Protein 3IQ2 (pdb70)

Solvent-accessible surface area: 15471 Å² total; per-residue (Å²): 178,86,4,97,38,160,68,56,20,57,8,70,2,47,71,56,76,73,89,109,50,144,163,80,40,32,23,8,3,52,0,24,0,78,9,30,182,32,99,2,15,24,1,106,42,34,0,29,15,57,15,94,49,0,58,109,0,45,25,74,0,65,134,53,43,110,134,64,168,5,18,80,16,114,102,202,153,181,128,96,89,74,58,118,95,52,22,71,82,33,50,125,46,0,53,115,1,0,51,100,0,12,116,52,101,69,1,8,110,22,106,34,0,62,74,6,0,26,33,154,61,141,213,247,126,119,120,84,158,120,59,47,57,10,70,2,47,57,48,21,35,10,58,2,9,3,36,32,12,24,0,3,52,0,25,8,77,31,37,181,45,155,162,113,59,52,110,81,34,0,4,1,31,17,93,11,0,50,74,0,44,26,76,0,63,133,55,42,109,136,64,170,5,18,83,13,113,103,209,152,192,124,88,104,74,57,118,96,60,22,73,80,42,48,124,45,1,53,114,2,0,54,100,0,12,116,53,102,67,2,21,122,23,103,34,2,129,50,0,8,41,25,75,57,99,214

InterPro domains:
  IPR001683 Phox homology [PF00787] (63-146)
  IPR001683 Phox homology [PS50195] (30-151)
  IPR001683 Phox homology [SM00312] (27-147)
  IPR027267 AH/BAR domain superfamily [G3DSA:1.20.1270.60] (179-376)
  IPR036871 PX domain superfamily [G3DSA:3.30.1520.10] (24-159)
  IPR036871 PX domain superfamily [SSF64268] (31-148)
  IPR042130 SNX7, PX domain [cd07284] (32-147)
  IPR042131 SNX7, BAR domain [cd07666] (131-373)

GO terms:
  GO:0005515 protein binding (F, IPI)
  GO:0005769 early endosome (C, IDA)
  GO:0031901 early endosome membrane (C, EXP)
  GO:0015031 protein transport (P, IMP)
  GO:2000786 positive regulation of autophagosome assembly (P, IMP)

Foldseek 3Di:
DDDDAPLDKDKAWDDWDWDDDPVDIAIKIWIWIWRDPDDDDIDIFIDIDGPVLVVVLQVLLCVVPVVDDQQDDDDDDPPLRPDPCSVVVNSVSVSVNLVVQSPDPPSVPDPSNVCSRHPPTDD/DDDDAPLAKDKAWDDWDWDDDPVDIAIKIWIWIWRDPDDDDIDIFIDIDGPVLVVVLQVQLCVVPVVDDQDDDDDDDPPLRVDPVSVVVNSVSVNVNLVVQSPDVPSVPDPSNVCSRHPPTDD

Organism: Homo sapiens (NCBI:txid9606)

Structure (mmCIF, N/CA/C/O backbone):
data_3IQ2
#
_entry.id   3IQ2
#
_cell.length_a   57.300
_cell.length_b   57.300
_cell.length_c   97.100
_cell.angle_alpha   90.00
_cell.angle_beta   90.00
_cell.angle_gamma   120.00
#
_symmetry.space_group_name_H-M   'P 32'
#
loop_
_entity.id
_entity.type
_entity.pdbx_description
1 polymer 'Sorting nexin-7'
2 non-polymer GLYCEROL
3 non-polymer 'SULFATE ION'
4 water water
#
loop_
_atom_site.group_PDB
_atom_site.id
_atom_site.type_symbol
_atom_site.label_atom_id
_atom_site.label_alt_id
_atom_site.label_comp_id
_atom_site.label_asym_id
_atom_site.label_entity_id
_atom_site.label_seq_id
_atom_site.pdbx_PDB_ins_code
_atom_site.Cartn_x
_atom_site.Cartn_y
_atom_site.Cartn_z
_atom_site.occupancy
_atom_site.B_iso_or_equiv
_atom_site.auth_seq_id
_atom_site.auth_comp_id
_atom_site.auth_asym_id
_atom_site.auth_atom_id
_atom_site.pdbx_PDB_model_num
ATOM 1 N N . MET A 1 1 ? 32.507 58.699 32.905 1.00 15.15 24 MET A N 1
ATOM 2 C CA . MET A 1 1 ? 31.670 58.563 34.114 1.00 16.81 24 MET A CA 1
ATOM 3 C C . MET A 1 1 ? 30.794 57.333 33.966 1.00 15.60 24 MET A C 1
ATOM 4 O O . MET A 1 1 ? 30.540 56.864 32.879 1.00 14.01 24 MET A O 1
ATOM 9 N N . ASP A 1 2 ? 30.353 56.824 35.090 1.00 15.00 25 ASP A N 1
ATOM 10 C CA . ASP A 1 2 ? 29.659 55.555 35.143 1.00 14.96 25 ASP A CA 1
ATOM 11 C C . ASP A 1 2 ? 28.136 55.689 34.907 1.00 14.22 25 ASP A C 1
ATOM 12 O O . ASP A 1 2 ? 27.530 56.630 35.381 1.00 14.91 25 ASP A O 1
ATOM 17 N N . GLU A 1 3 ? 27.537 54.750 34.166 1.00 12.88 26 GLU A N 1
ATOM 18 C CA . GLU A 1 3 ? 26.089 54.635 34.082 1.00 13.26 26 GLU A CA 1
ATOM 19 C C . GLU A 1 3 ? 25.684 53.570 35.099 1.00 15.05 26 GLU A C 1
ATOM 20 O O . GLU A 1 3 ? 25.958 52.425 34.899 1.00 16.50 26 GLU A O 1
ATOM 26 N N . PRO A 1 4 ? 24.980 53.937 36.134 1.00 19.02 27 PRO A N 1
ATOM 27 C CA . PRO A 1 4 ? 24.729 52.888 37.161 1.00 21.50 27 PRO A CA 1
ATOM 28 C C . PRO A 1 4 ? 23.837 51.719 36.658 1.00 22.17 27 PRO A C 1
ATOM 29 O O . PRO A 1 4 ? 22.869 51.969 35.941 1.00 23.20 27 PRO A O 1
ATOM 33 N N . ASP A 1 5 ? 24.251 50.470 36.940 1.00 23.09 28 ASP A N 1
ATOM 34 C CA . ASP A 1 5 ? 23.532 49.237 36.566 1.00 23.42 28 ASP A CA 1
ATOM 35 C C . ASP A 1 5 ? 23.033 48.514 37.835 1.00 24.51 28 ASP A C 1
ATOM 36 O O . ASP A 1 5 ? 23.721 48.511 38.859 1.00 24.96 28 ASP A O 1
ATOM 41 N N . LEU A 1 6 ? 21.866 47.869 37.751 1.00 25.29 29 LEU A N 1
ATOM 42 C CA . LEU A 1 6 ? 21.296 47.144 38.893 1.00 25.90 29 LEU A CA 1
ATOM 43 C C . LEU A 1 6 ? 21.934 45.761 39.080 1.00 25.16 29 LEU A C 1
ATOM 44 O O . LEU A 1 6 ? 21.615 45.055 40.032 1.00 25.78 29 LEU A O 1
ATOM 49 N N . LYS A 1 7 ? 22.825 45.371 38.174 1.00 23.77 30 LYS A N 1
ATOM 50 C CA A LYS A 1 7 ? 23.510 44.078 38.234 0.50 23.95 30 LYS A CA 1
ATOM 51 C CA B LYS A 1 7 ? 23.506 44.076 38.257 0.50 23.66 30 LYS A CA 1
ATOM 52 C C . LYS A 1 7 ? 22.520 42.897 38.219 1.00 23.61 30 LYS A C 1
ATOM 53 O O . LYS A 1 7 ? 22.756 41.833 38.848 1.00 24.52 30 LYS A O 1
ATOM 64 N N . ASP A 1 8 ? 21.431 43.085 37.470 1.00 23.20 31 ASP A N 1
ATOM 65 C CA . ASP A 1 8 ? 20.469 42.015 37.215 1.00 22.34 31 ASP A CA 1
ATOM 66 C C . ASP A 1 8 ? 21.049 41.090 36.152 1.00 20.53 31 ASP A C 1
ATOM 67 O O . ASP A 1 8 ? 21.780 41.531 35.258 1.00 18.92 31 ASP A O 1
ATOM 72 N N . LEU A 1 9 ? 20.763 39.797 36.295 1.00 19.95 32 LEU A N 1
ATOM 73 C CA . LEU A 1 9 ? 20.996 38.824 35.238 1.00 18.32 32 LEU A CA 1
ATOM 74 C C . LEU A 1 9 ? 19.753 37.980 35.108 1.00 17.75 32 LEU A C 1
ATOM 75 O O . LEU A 1 9 ? 19.159 37.578 36.116 1.00 18.94 32 LEU A O 1
ATOM 80 N N . PHE A 1 10 ? 19.369 37.726 33.877 1.00 14.16 33 PHE A N 1
ATOM 81 C CA . PHE A 1 10 ? 18.309 36.832 33.539 1.00 14.15 33 PHE A CA 1
ATOM 82 C C . PHE A 1 10 ? 18.889 35.755 32.628 1.00 12.97 33 PHE A C 1
ATOM 83 O O . PHE A 1 10 ? 19.372 36.050 31.546 1.00 13.26 33 PHE A O 1
ATOM 91 N N . ILE A 1 11 ? 18.840 34.512 33.096 1.00 12.13 34 ILE A N 1
ATOM 92 C CA . ILE A 1 11 ? 19.503 33.404 32.417 1.00 11.57 34 ILE A CA 1
ATOM 93 C C . ILE A 1 11 ? 18.489 32.344 32.032 1.00 11.96 34 ILE A C 1
ATOM 94 O O . ILE A 1 11 ? 17.617 31.970 32.842 1.00 14.50 34 ILE A O 1
ATOM 99 N N . THR A 1 12 ? 18.566 31.881 30.786 1.00 10.61 35 THR A N 1
ATOM 100 C CA . THR A 1 12 ? 17.803 30.714 30.354 1.00 10.48 35 THR A CA 1
ATOM 101 C C . THR A 1 12 ? 18.777 29.609 29.925 1.00 9.69 35 THR A C 1
ATOM 102 O O . THR A 1 12 ? 19.878 29.902 29.488 1.00 10.03 35 THR A O 1
ATOM 106 N N . VAL A 1 13 ? 18.348 28.366 30.090 1.00 8.81 36 VAL A N 1
ATOM 107 C CA . VAL A 1 13 ? 19.092 27.188 29.696 1.00 8.97 36 VAL A CA 1
ATOM 108 C C . VAL A 1 13 ? 18.138 26.327 28.883 1.00 8.88 36 VAL A C 1
ATOM 109 O O . VAL A 1 13 ? 17.108 25.887 29.406 1.00 10.30 36 VAL A O 1
ATOM 113 N N . ASP A 1 14 ? 18.465 26.125 27.602 1.00 9.46 37 ASP A N 1
ATOM 114 C CA . ASP A 1 14 ? 17.582 25.432 26.687 1.00 10.32 37 ASP A CA 1
ATOM 115 C C . ASP A 1 14 ? 18.332 24.823 25.495 1.00 10.65 37 ASP A C 1
ATOM 116 O O . ASP A 1 14 ? 19.581 24.760 25.475 1.00 9.24 37 ASP A O 1
ATOM 121 N N . GLU A 1 15 ? 17.547 24.366 24.526 1.00 10.76 38 GLU A N 1
ATOM 122 C CA . GLU A 1 15 ? 18.038 23.859 23.281 1.00 10.88 38 GLU A CA 1
ATOM 123 C C . GLU A 1 15 ? 19.223 22.904 23.482 1.00 9.04 38 GLU A C 1
ATOM 124 O O . GLU A 1 15 ? 20.291 23.125 22.921 1.00 7.32 38 GLU A O 1
ATOM 130 N N . PRO A 1 16 ? 19.014 21.831 24.241 1.00 8.54 39 PRO A N 1
ATOM 131 C CA . PRO A 1 16 ? 20.090 20.833 24.304 1.00 8.36 39 PRO A CA 1
ATOM 132 C C . PRO A 1 16 ? 20.361 20.246 22.927 1.00 7.77 39 PRO A C 1
ATOM 133 O O . PRO A 1 16 ? 19.423 19.998 22.144 1.00 9.03 39 PRO A O 1
ATOM 137 N N . GLU A 1 17 ? 21.630 20.081 22.601 1.00 7.50 40 GLU A N 1
ATOM 138 C CA . GLU A 1 17 ? 22.067 19.562 21.312 1.00 9.01 40 GLU A CA 1
ATOM 139 C C . GLU A 1 17 ? 23.175 18.536 21.496 1.00 8.21 40 GLU A C 1
ATOM 140 O O . GLU A 1 17 ? 23.847 18.536 22.509 1.00 8.04 40 GLU A O 1
ATOM 146 N N . SER A 1 18 ? 23.263 17.598 20.563 1.00 7.84 41 SER A N 1
ATOM 147 C CA . SER A 1 18 ? 24.378 16.676 20.501 1.00 8.66 41 SER A CA 1
ATOM 148 C C . SER A 1 18 ? 25.515 17.287 19.717 1.00 8.71 41 SER A C 1
ATOM 149 O O . SER A 1 18 ? 25.366 17.653 18.549 1.00 9.55 41 SER A O 1
ATOM 152 N N . HIS A 1 19 ? 26.688 17.369 20.362 1.00 8.38 42 HIS A N 1
ATOM 153 C CA . HIS A 1 19 ? 27.912 17.863 19.763 1.00 7.98 42 HIS A CA 1
ATOM 154 C C . HIS A 1 19 ? 28.750 16.649 19.452 1.00 8.05 42 HIS A C 1
ATOM 155 O O . HIS A 1 19 ? 29.275 16.002 20.363 1.00 8.33 42 HIS A O 1
ATOM 162 N N . VAL A 1 20 ? 28.854 16.333 18.164 1.00 8.52 43 VAL A N 1
ATOM 163 C CA . VAL A 1 20 ? 29.632 15.181 17.697 1.00 9.86 43 VAL A CA 1
ATOM 164 C C . VAL A 1 20 ? 30.995 15.670 17.242 1.00 11.21 43 VAL A C 1
ATOM 165 O O . VAL A 1 20 ? 31.114 16.249 16.165 1.00 12.46 43 VAL A O 1
ATOM 169 N N . THR A 1 21 ? 32.034 15.448 18.039 1.00 11.48 44 THR A N 1
ATOM 170 C CA . THR A 1 21 ? 33.371 15.747 17.609 1.00 12.77 44 THR A CA 1
ATOM 171 C C . THR A 1 21 ? 33.927 14.459 17.037 1.00 15.12 44 THR A C 1
ATOM 172 O O . THR A 1 21 ? 33.261 13.398 17.055 1.00 16.96 44 THR A O 1
ATOM 176 N N . THR A 1 22 ? 35.161 14.526 16.571 1.00 15.92 45 THR A N 1
ATOM 177 C CA . THR A 1 22 ? 35.790 13.342 16.019 1.00 17.02 45 THR A CA 1
ATOM 178 C C . THR A 1 22 ? 36.016 12.268 17.049 1.00 16.60 45 THR A C 1
ATOM 179 O O . THR A 1 22 ? 35.996 11.064 16.720 1.00 19.14 45 THR A O 1
ATOM 183 N N . ILE A 1 23 ? 36.155 12.637 18.322 1.00 14.80 46 ILE A N 1
ATOM 184 C CA . ILE A 1 23 ? 36.528 11.663 19.338 1.00 14.73 46 ILE A CA 1
ATOM 185 C C . ILE A 1 23 ? 35.501 11.466 20.449 1.00 13.19 46 ILE A C 1
ATOM 186 O O . ILE A 1 23 ? 35.759 10.727 21.382 1.00 14.66 46 ILE A O 1
ATOM 191 N N . GLU A 1 24 ? 34.348 12.133 20.354 1.00 12.00 47 GLU A N 1
ATOM 192 C CA . GLU A 1 24 ? 33.389 12.096 21.465 1.00 11.73 47 GLU A CA 1
ATOM 193 C C . GLU A 1 24 ? 32.097 12.779 21.066 1.00 10.69 47 GLU A C 1
ATOM 194 O O . GLU A 1 24 ? 32.106 13.767 20.345 1.00 13.03 47 GLU A O 1
ATOM 200 N N . THR A 1 25 ? 30.995 12.263 21.551 1.00 8.90 48 THR A N 1
ATOM 201 C CA . THR A 1 25 ? 29.698 12.909 21.389 1.00 8.21 48 THR A CA 1
ATOM 202 C C . THR A 1 25 ? 29.191 13.259 22.770 1.00 8.45 48 THR A C 1
ATOM 203 O O . THR A 1 25 ? 29.203 12.429 23.671 1.00 10.00 48 THR A O 1
ATOM 207 N N . PHE A 1 26 ? 28.749 14.504 22.938 1.00 7.44 49 PHE A N 1
ATOM 208 C CA . PHE A 1 26 ? 28.269 14.952 24.249 1.00 8.19 49 PHE A CA 1
ATOM 209 C C . PHE A 1 26 ? 27.188 15.981 24.057 1.00 8.20 49 PHE A C 1
ATOM 210 O O . PHE A 1 26 ? 27.067 16.580 22.998 1.00 8.04 49 PHE A O 1
ATOM 218 N N . ILE A 1 27 ? 26.416 16.179 25.108 1.00 7.28 50 ILE A N 1
ATOM 219 C CA . ILE A 1 27 ? 25.280 17.076 25.059 1.00 7.29 50 ILE A CA 1
ATOM 220 C C . ILE A 1 27 ? 25.752 18.442 25.501 1.00 7.78 50 ILE A C 1
ATOM 221 O O . ILE A 1 27 ? 26.539 18.577 26.441 1.00 7.08 50 ILE A O 1
ATOM 226 N N . THR A 1 28 ? 25.271 19.465 24.800 1.00 7.35 51 THR A N 1
ATOM 227 C CA . THR A 1 28 ? 25.514 20.862 25.203 1.00 6.36 51 THR A CA 1
ATOM 228 C C . THR A 1 28 ? 24.173 21.564 25.364 1.00 6.05 51 THR A C 1
ATOM 229 O O . THR A 1 28 ? 23.148 21.137 24.797 1.00 6.31 51 THR A O 1
ATOM 233 N N . TYR A 1 29 ? 24.209 22.643 26.142 1.00 6.01 52 TYR A N 1
ATOM 234 C CA . TYR A 1 29 ? 23.051 23.439 26.545 1.00 7.00 52 TYR A CA 1
ATOM 235 C C . TYR A 1 29 ? 23.280 24.853 26.117 1.00 7.95 52 TYR A C 1
ATOM 236 O O . TYR A 1 29 ? 24.381 25.397 26.339 1.00 7.60 52 TYR A O 1
ATOM 245 N N . ARG A 1 30 ? 22.247 25.472 25.535 1.00 6.91 53 ARG A N 1
ATOM 246 C CA . ARG A 1 30 ? 22.298 26.900 25.176 1.00 7.37 53 ARG A CA 1
ATOM 247 C C . ARG A 1 30 ? 22.029 27.758 26.427 1.00 6.68 53 ARG A C 1
ATOM 248 O O . ARG A 1 30 ? 20.981 27.645 27.057 1.00 7.50 53 ARG A O 1
ATOM 256 N N . ILE A 1 31 ? 22.986 28.621 26.777 1.00 6.65 54 ILE A N 1
ATOM 257 C CA A ILE A 1 31 ? 22.818 29.542 27.894 0.50 7.26 54 ILE A CA 1
ATOM 258 C CA B ILE A 1 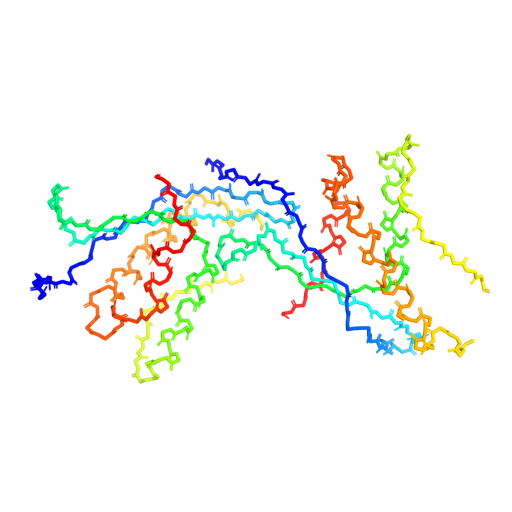31 ? 22.860 29.530 27.902 0.50 7.10 54 ILE A CA 1
ATOM 259 C C . ILE A 1 31 ? 22.730 30.931 27.301 1.00 7.32 54 ILE A C 1
ATOM 260 O O . ILE A 1 31 ? 23.638 31.365 26.581 1.00 8.32 54 ILE A O 1
ATOM 269 N N . ILE A 1 32 ? 21.607 31.585 27.544 1.00 6.45 55 ILE A N 1
ATOM 270 C CA . ILE A 1 32 ? 21.371 32.982 27.132 1.00 7.84 55 ILE A CA 1
ATOM 271 C C . ILE A 1 32 ? 21.268 33.831 28.370 1.00 8.55 55 ILE A C 1
ATOM 272 O O . ILE A 1 32 ? 20.461 33.541 29.246 1.00 9.75 55 ILE A O 1
ATOM 277 N N . THR A 1 33 ? 22.088 34.876 28.457 1.00 8.57 56 THR A N 1
ATOM 278 C CA . THR A 1 33 ? 22.141 35.735 29.642 1.00 8.23 56 THR A CA 1
ATOM 279 C C . THR A 1 33 ? 21.843 37.150 29.177 1.00 9.28 56 THR A C 1
ATOM 280 O O . THR A 1 33 ? 22.441 37.602 28.204 1.00 10.82 56 THR A O 1
ATOM 284 N N . LYS A 1 34 ? 20.875 37.787 29.831 1.00 8.89 57 LYS A N 1
ATOM 285 C CA . LYS A 1 34 ? 20.497 39.179 29.557 1.00 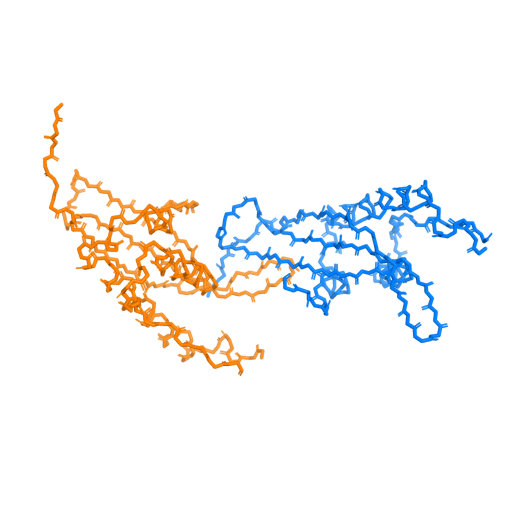10.02 57 LYS A CA 1
ATOM 286 C C . LYS A 1 34 ? 20.621 39.984 30.844 1.00 10.40 57 LYS A C 1
ATOM 287 O O . LYS A 1 34 ? 20.491 39.460 31.935 1.00 10.43 57 LYS A O 1
ATOM 293 N N . THR A 1 35 ? 20.957 41.262 30.720 1.00 11.84 58 THR A N 1
ATOM 294 C CA . THR A 1 35 ? 21.147 42.099 31.892 1.00 13.29 58 THR A CA 1
ATOM 295 C C . THR A 1 35 ? 19.949 43.034 32.121 1.00 14.55 58 THR A C 1
ATOM 296 O O . THR A 1 35 ? 19.910 43.767 33.106 1.00 16.17 58 THR A O 1
ATOM 300 N N . SER A 1 36 ? 18.986 42.976 31.226 1.00 15.66 59 SER A N 1
ATOM 301 C CA . SER A 1 36 ? 17.798 43.827 31.260 1.00 17.68 59 SER A CA 1
ATOM 302 C C . SER A 1 36 ? 16.614 43.137 30.614 1.00 18.21 59 SER A C 1
ATOM 303 O O . SER A 1 36 ? 16.794 42.327 29.718 1.00 18.14 59 SER A O 1
ATOM 306 N N . ARG A 1 37 ? 15.393 43.488 31.019 1.00 20.10 60 ARG A N 1
ATOM 307 C CA . ARG A 1 37 ? 14.200 43.101 30.259 1.00 21.68 60 ARG A CA 1
ATOM 308 C C . ARG A 1 37 ? 13.911 44.085 29.129 1.00 22.21 60 ARG A C 1
ATOM 309 O O . ARG A 1 37 ? 13.021 43.838 28.322 1.00 23.12 60 ARG A O 1
ATOM 317 N N . GLY A 1 38 ? 14.640 45.199 29.077 1.00 21.85 61 GLY A N 1
ATOM 318 C CA . GLY A 1 38 ? 14.454 46.192 28.017 1.00 22.18 61 GLY A CA 1
ATOM 319 C C . GLY A 1 38 ? 15.110 45.859 26.684 1.00 21.83 61 GLY A C 1
ATOM 320 O O . GLY A 1 38 ? 15.941 44.966 26.565 1.00 22.85 61 GLY A O 1
ATOM 321 N N . GLU A 1 39 ? 14.740 46.630 25.677 1.00 21.08 62 GLU A N 1
ATOM 322 C CA . GLU A 1 39 ? 15.174 46.446 24.300 1.00 20.45 62 GLU A CA 1
ATOM 323 C C . GLU A 1 39 ? 16.618 46.991 24.097 1.00 17.83 62 GLU A C 1
ATOM 324 O O . GLU A 1 39 ? 17.417 46.440 23.326 1.00 19.12 62 GLU A O 1
ATOM 330 N N . PHE A 1 40 ? 16.926 48.081 24.787 1.00 13.88 63 PHE A N 1
ATOM 331 C CA . PHE A 1 40 ? 18.135 48.842 24.529 1.00 10.55 63 PHE A CA 1
ATOM 332 C C . PHE A 1 40 ? 19.041 48.935 25.759 1.00 9.54 63 PHE A C 1
ATOM 333 O O . PHE A 1 40 ? 18.665 48.528 26.885 1.00 10.50 63 PHE A O 1
ATOM 341 N N . ASP A 1 41 ? 20.266 49.409 25.531 1.00 7.79 64 ASP A N 1
ATOM 342 C CA . ASP A 1 41 ? 21.185 49.699 26.642 1.00 7.96 64 ASP A CA 1
ATOM 343 C C . ASP A 1 41 ? 21.352 48.495 27.568 1.00 9.00 64 ASP A C 1
ATOM 344 O O . ASP A 1 41 ? 21.198 48.567 28.816 1.00 7.29 64 ASP A O 1
ATOM 349 N N . SER A 1 42 ? 21.685 47.383 26.950 1.00 10.19 65 SER A N 1
ATOM 350 C CA . SER A 1 42 ? 21.829 46.177 27.748 1.00 12.10 65 SER A CA 1
ATOM 351 C C . SER A 1 42 ? 22.776 45.181 27.080 1.00 10.94 65 SER A C 1
ATOM 352 O O . SER A 1 42 ? 23.250 45.403 25.987 1.00 11.31 65 SER A O 1
ATOM 355 N N . SER A 1 43 ? 23.112 44.129 27.838 1.00 11.37 66 SER A N 1
ATOM 356 C CA A SER A 1 43 ? 24.021 43.054 27.424 0.50 11.24 66 SER A CA 1
ATOM 357 C CA B SER A 1 43 ? 23.994 43.085 27.314 0.50 11.05 66 SER A CA 1
ATOM 358 C C . SER A 1 43 ? 23.227 41.783 27.163 1.00 11.04 66 SER A C 1
ATOM 359 O O . SER A 1 43 ? 22.346 41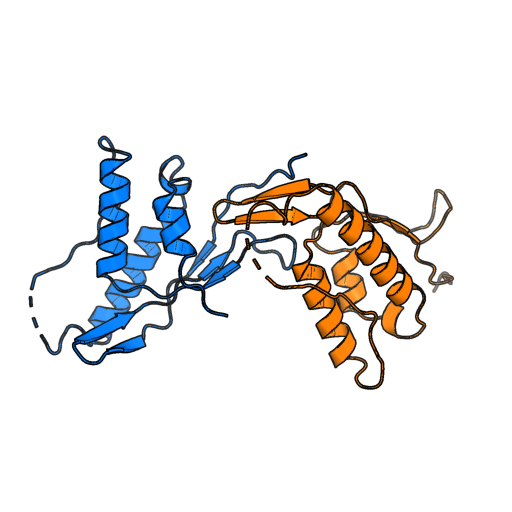.462 27.960 1.00 10.95 66 SER A O 1
ATOM 364 N N . GLU A 1 44 ? 23.569 41.060 26.114 1.00 10.40 67 GLU A N 1
ATOM 365 C CA . GLU A 1 44 ? 22.986 39.725 25.897 1.00 11.09 67 GLU A CA 1
ATOM 366 C C . GLU A 1 44 ? 24.041 38.837 25.243 1.00 11.04 67 GLU A C 1
ATOM 367 O O . GLU A 1 44 ? 24.648 39.220 24.248 1.00 11.74 67 GLU A O 1
ATOM 373 N N . PHE A 1 45 ? 24.284 37.657 25.825 1.00 9.46 68 PHE A N 1
ATOM 374 C CA . PHE A 1 45 ? 25.273 36.731 25.313 1.00 9.80 68 PHE A CA 1
ATOM 375 C C . PHE A 1 45 ? 24.630 35.355 25.251 1.00 9.10 68 PHE A C 1
ATOM 376 O O . PHE A 1 45 ? 23.855 34.962 26.146 1.00 10.03 68 PHE A O 1
ATOM 384 N N . GLU A 1 46 ? 24.951 34.647 24.171 1.00 9.13 69 GLU A N 1
ATOM 385 C CA . GLU A 1 46 ? 24.555 33.266 23.988 1.00 9.41 69 GLU A CA 1
ATOM 386 C C . GLU A 1 46 ? 25.811 32.394 23.877 1.00 7.89 69 GLU A C 1
ATOM 387 O O . GLU A 1 46 ? 26.684 32.608 23.016 1.00 8.58 69 GLU A O 1
ATOM 393 N N . VAL A 1 47 ? 25.880 31.398 24.734 1.00 8.76 70 VAL A N 1
ATOM 394 C CA . VAL A 1 47 ? 26.981 30.444 24.725 1.00 7.86 70 VAL A CA 1
ATOM 395 C C . VAL A 1 47 ? 26.415 29.020 24.800 1.00 7.40 70 VAL A C 1
ATOM 396 O O . VAL A 1 47 ? 25.244 28.816 25.054 1.00 6.81 70 VAL A O 1
ATOM 400 N N . ARG A 1 48 ? 27.282 28.043 24.531 1.00 6.92 71 ARG A N 1
ATOM 401 C CA . ARG A 1 48 ? 26.960 26.634 24.596 1.00 7.29 71 ARG A CA 1
ATOM 402 C C . ARG A 1 48 ? 27.950 25.947 25.516 1.00 7.07 71 ARG A C 1
ATOM 403 O O . ARG A 1 48 ? 29.168 26.145 25.379 1.00 7.36 71 ARG A O 1
ATOM 411 N N . ARG A 1 49 ? 27.415 25.174 26.472 1.00 6.54 72 ARG A N 1
ATOM 412 C CA . ARG A 1 49 ? 28.219 24.508 27.438 1.00 6.36 72 ARG A CA 1
ATOM 413 C C . ARG A 1 49 ? 27.805 23.080 27.687 1.00 6.56 72 ARG A C 1
ATOM 414 O O . ARG A 1 49 ? 26.617 22.739 27.704 1.00 7.58 72 ARG A O 1
ATOM 422 N N . ARG A 1 50 ? 28.801 22.241 27.879 1.00 6.62 73 ARG A N 1
ATOM 423 C CA . ARG A 1 50 ? 28.582 20.876 28.337 1.00 6.48 73 ARG A CA 1
ATOM 424 C C . ARG A 1 50 ? 28.628 20.806 29.864 1.00 6.01 73 ARG A C 1
ATOM 425 O O . ARG A 1 50 ? 29.155 21.700 30.543 1.00 5.45 73 ARG A O 1
ATOM 433 N N . TYR A 1 51 ? 28.079 19.741 30.442 1.00 6.86 74 TYR A N 1
ATOM 434 C CA . TYR A 1 51 ? 28.042 19.581 31.897 1.00 7.17 74 TYR A CA 1
ATOM 435 C C . TYR A 1 51 ? 29.436 19.707 32.545 1.00 7.55 74 TYR A C 1
ATOM 436 O O . TYR A 1 51 ? 29.575 20.349 33.570 1.00 8.01 74 TYR A O 1
ATOM 445 N N . GLN A 1 52 ? 30.485 19.165 31.913 1.00 7.55 75 GLN A N 1
ATOM 446 C CA . GLN A 1 52 ? 31.852 19.295 32.458 1.00 8.73 75 GLN A CA 1
ATOM 447 C C . GLN A 1 52 ? 32.246 20.767 32.624 1.00 7.78 75 GLN A C 1
ATOM 448 O O . GLN A 1 52 ? 32.983 21.119 33.549 1.00 7.97 75 GLN A O 1
ATOM 454 N N . ASP A 1 53 ? 31.741 21.637 31.739 1.00 7.22 76 ASP A N 1
ATOM 455 C CA . ASP A 1 53 ? 32.049 23.074 31.828 1.00 6.97 76 ASP A CA 1
ATOM 456 C C . ASP A 1 53 ? 31.438 23.673 33.103 1.00 6.97 76 ASP A C 1
ATOM 457 O O . ASP A 1 53 ? 32.049 24.550 33.719 1.00 7.73 76 ASP A O 1
ATOM 462 N N . PHE A 1 54 ? 30.246 23.206 33.478 1.00 6.68 77 PHE A N 1
ATOM 463 C CA . PHE A 1 54 ? 29.618 23.642 34.725 1.00 7.02 77 PHE A CA 1
ATOM 464 C C . PHE A 1 54 ? 30.395 23.139 35.934 1.00 6.96 77 PHE A C 1
ATOM 465 O O . PHE A 1 54 ? 30.480 23.831 36.954 1.00 8.18 77 PHE A O 1
ATOM 473 N N . LEU A 1 55 ? 30.930 21.932 35.850 1.00 7.53 78 LEU A N 1
ATOM 474 C CA . LEU A 1 55 ? 31.769 21.433 36.940 1.00 9.19 78 LEU A CA 1
ATOM 475 C C . LEU A 1 55 ? 33.031 22.256 37.100 1.00 8.65 78 LEU A C 1
ATOM 476 O O . LEU A 1 55 ? 33.479 22.486 38.224 1.00 8.99 78 LEU A O 1
ATOM 481 N N . TRP A 1 56 ? 33.640 22.671 35.999 1.00 8.73 79 TRP A N 1
ATOM 482 C CA . TRP A 1 56 ? 34.765 23.603 36.033 1.00 8.49 79 TRP A CA 1
ATOM 483 C C . TRP A 1 56 ? 34.404 24.867 36.795 1.00 8.21 79 TRP A C 1
ATOM 484 O O . TRP A 1 56 ? 35.142 25.298 37.683 1.00 8.62 79 TRP A O 1
ATOM 495 N N . LEU A 1 57 ? 33.266 25.442 36.463 1.00 8.43 80 LEU A N 1
ATOM 496 C CA . LEU A 1 57 ? 32.817 26.664 37.073 1.00 7.03 80 LEU A CA 1
ATOM 497 C C . LEU A 1 57 ? 32.610 26.441 38.576 1.00 7.67 80 LEU A C 1
ATOM 498 O O . LEU A 1 57 ? 33.016 27.273 39.390 1.00 7.86 80 LEU A O 1
ATOM 503 N N . LYS A 1 58 ? 31.946 25.344 38.946 1.00 7.98 81 LYS A N 1
ATOM 504 C CA . LYS A 1 58 ? 31.680 25.088 40.347 1.00 8.29 81 LYS A CA 1
ATOM 505 C C . LYS A 1 58 ? 32.981 25.056 41.125 1.00 8.53 81 LYS A C 1
ATOM 506 O O . LYS A 1 58 ? 33.066 25.626 42.230 1.00 8.55 81 LYS A O 1
ATOM 512 N N . GLY A 1 59 ? 33.990 24.408 40.566 1.00 9.59 82 GLY A N 1
ATOM 513 C CA . GLY A 1 59 ? 35.272 24.318 41.246 1.00 9.87 82 GLY A CA 1
ATOM 514 C C . GLY A 1 59 ? 35.940 25.675 41.428 1.00 10.23 82 GLY A C 1
ATOM 515 O O . GLY A 1 59 ? 36.519 25.950 42.477 1.00 10.49 82 GLY A O 1
ATOM 516 N N . LYS A 1 60 ? 35.878 26.511 40.401 1.00 9.85 83 LYS A N 1
ATOM 517 C CA . LYS A 1 60 ? 36.442 27.853 40.488 1.00 9.98 83 LYS A CA 1
ATOM 518 C C . LYS A 1 60 ? 35.745 28.638 41.592 1.00 9.24 83 LYS A C 1
ATOM 519 O O . LYS A 1 60 ? 36.387 29.379 42.363 1.00 9.45 83 LYS A O 1
ATOM 525 N N . LEU A 1 61 ? 34.427 28.515 41.662 1.00 8.62 84 LEU A N 1
ATOM 526 C CA . LEU A 1 61 ? 33.665 29.258 42.678 1.00 8.72 84 LEU A CA 1
ATOM 527 C C . LEU A 1 61 ? 33.989 28.755 44.081 1.00 8.66 84 LEU A C 1
ATOM 528 O O . LEU A 1 61 ? 34.097 29.554 44.981 1.00 10.10 84 LEU A O 1
ATOM 533 N N . GLU A 1 62 ? 34.163 27.448 44.234 1.00 8.70 85 GLU A N 1
ATOM 534 C CA . GLU A 1 62 ? 34.544 26.860 45.518 1.00 10.26 85 GLU A CA 1
ATOM 535 C C . GLU A 1 62 ? 35.894 27.385 45.995 1.00 10.72 85 GLU A C 1
ATOM 536 O O . GLU A 1 62 ? 36.068 27.758 47.163 1.00 11.26 85 GLU A O 1
ATOM 542 N N . GLU A 1 63 ? 36.847 27.408 45.084 1.00 11.41 86 GLU A N 1
ATOM 543 C CA . GLU A 1 63 ? 38.186 27.901 45.387 1.00 12.77 86 GLU A CA 1
ATOM 544 C C . GLU A 1 63 ? 38.195 29.375 45.802 1.00 12.56 86 GLU A C 1
ATOM 545 O O . GLU A 1 63 ? 38.929 29.764 46.729 1.00 12.57 86 GLU A O 1
ATOM 551 N N . ALA A 1 64 ? 37.364 30.174 45.148 1.00 11.40 87 ALA A N 1
ATOM 552 C CA . ALA A 1 64 ? 37.303 31.607 45.420 1.00 11.93 87 ALA A CA 1
ATOM 553 C C . ALA A 1 64 ? 36.492 31.915 46.694 1.00 12.58 87 ALA A C 1
ATOM 554 O O . ALA A 1 64 ? 36.645 32.988 47.266 1.00 12.20 87 ALA A O 1
ATOM 556 N N . HIS A 1 65 ? 35.623 30.993 47.097 1.00 12.12 88 HIS A N 1
ATOM 557 C CA . HIS A 1 65 ? 34.725 31.191 48.253 1.00 12.05 88 HIS A CA 1
ATOM 558 C C . HIS A 1 65 ? 34.700 29.947 49.114 1.00 12.65 88 HIS A C 1
ATOM 559 O O . HIS A 1 65 ? 33.693 29.230 49.174 1.00 12.19 88 HIS A O 1
ATOM 566 N N . PRO A 1 66 ? 35.824 29.692 49.797 1.00 12.90 89 PRO A N 1
ATOM 567 C CA . PRO A 1 66 ? 35.952 28.416 50.486 1.00 13.27 89 PRO A CA 1
ATOM 568 C C . PRO A 1 66 ? 35.001 28.200 51.647 1.00 12.85 89 PRO A C 1
ATOM 569 O O . PRO A 1 66 ? 34.831 27.039 52.060 1.00 13.24 89 PRO A O 1
ATOM 573 N N . THR A 1 67 ? 34.373 29.266 52.164 1.00 11.75 90 THR A N 1
ATOM 574 C CA . THR A 1 67 ? 33.468 29.107 53.306 1.00 11.27 90 THR A CA 1
ATOM 575 C C . THR A 1 67 ? 32.009 29.000 52.902 1.00 11.72 90 THR A C 1
ATOM 576 O O . THR A 1 67 ? 31.127 28.869 53.761 1.00 12.58 90 THR A O 1
ATOM 580 N N . LEU A 1 68 ? 31.747 29.053 51.601 1.00 10.40 91 LEU A N 1
ATOM 581 C CA . LEU A 1 68 ? 30.415 28.827 51.083 1.00 11.22 91 LEU A CA 1
ATOM 582 C C . LEU A 1 68 ? 30.164 27.425 50.624 1.00 11.33 91 LEU A C 1
ATOM 583 O O . LEU A 1 68 ? 31.063 26.733 50.130 1.00 13.80 91 LEU A O 1
ATOM 588 N N . ILE A 1 69 ? 28.905 27.027 50.682 1.00 12.62 92 ILE A N 1
ATOM 589 C CA . ILE A 1 69 ? 28.517 25.817 49.976 1.00 12.49 92 ILE A CA 1
ATOM 590 C C . ILE A 1 69 ? 27.968 26.267 48.647 1.00 12.55 92 ILE A C 1
ATOM 591 O O . ILE A 1 69 ? 26.929 26.926 48.550 1.00 12.03 92 ILE A O 1
ATOM 596 N N . ILE A 1 70 ? 28.691 25.924 47.609 1.00 12.19 93 ILE A N 1
ATOM 597 C CA . ILE A 1 70 ? 28.316 26.322 46.273 1.00 12.20 93 ILE A CA 1
ATOM 598 C C . ILE A 1 70 ? 27.139 25.432 45.844 1.00 13.92 93 ILE A C 1
ATOM 599 O O . ILE A 1 70 ? 27.102 24.268 46.197 1.00 13.65 93 ILE A O 1
ATOM 604 N N . PRO A 1 71 ? 26.174 25.981 45.089 1.00 15.00 94 PRO A N 1
ATOM 605 C CA . PRO A 1 71 ? 25.018 25.161 44.710 1.00 16.26 94 PRO A CA 1
ATOM 606 C C . PRO A 1 71 ? 25.425 23.842 44.052 1.00 17.11 94 PRO A C 1
ATOM 607 O O . PRO A 1 71 ? 26.401 23.812 43.300 1.00 16.27 94 PRO A O 1
ATOM 611 N N . PRO A 1 72 ? 24.722 22.736 44.370 1.00 18.39 95 PRO A N 1
ATOM 612 C CA . PRO A 1 72 ? 25.183 21.412 43.983 1.00 19.17 95 PRO A CA 1
ATOM 613 C C . PRO A 1 72 ? 24.914 21.048 42.520 1.00 19.47 95 PRO A C 1
ATOM 614 O O . PRO A 1 72 ? 24.003 21.580 41.904 1.00 18.99 95 PRO A O 1
ATOM 618 N N . LEU A 1 73 ? 25.714 20.122 42.002 1.00 20.47 96 LEU A N 1
ATOM 619 C CA . LEU A 1 73 ? 25.535 19.555 40.682 1.00 21.94 96 LEU A CA 1
ATOM 620 C C . LEU A 1 73 ? 25.750 18.027 40.774 1.00 23.65 96 LEU A C 1
ATOM 621 O O . LEU A 1 73 ? 26.791 17.518 40.354 1.00 23.74 96 LEU A O 1
ATOM 626 N N . PRO A 1 74 ? 24.776 17.299 41.334 1.00 25.09 97 PRO A N 1
ATOM 627 C CA . PRO A 1 74 ? 25.024 15.876 41.574 1.00 26.10 97 PRO A CA 1
ATOM 628 C C . PRO A 1 74 ? 25.045 15.078 40.296 1.00 26.97 97 PRO A C 1
ATOM 629 O O . PRO A 1 74 ? 24.340 15.416 39.344 1.00 26.13 97 PRO A O 1
ATOM 633 N N . GLU A 1 75 ? 25.860 14.030 40.280 1.00 27.85 98 GLU A N 1
ATOM 634 C CA . GLU A 1 75 ? 25.875 13.080 39.183 1.00 29.42 98 GLU A CA 1
ATOM 635 C C . GLU A 1 75 ? 26.124 11.685 39.757 1.00 30.17 98 GLU A C 1
ATOM 636 O O . GLU A 1 75 ? 26.911 11.522 40.691 1.00 28.63 98 GLU A O 1
ATOM 642 N N . LYS A 1 76 ? 25.427 10.698 39.204 1.00 31.42 99 LYS A N 1
ATOM 643 C CA . LYS A 1 76 ? 25.660 9.301 39.550 1.00 33.19 99 LYS A CA 1
ATOM 644 C C . LYS A 1 76 ? 26.456 8.687 38.387 1.00 34.31 99 LYS A C 1
ATOM 645 O O . LYS A 1 76 ? 26.113 8.911 37.224 1.00 34.25 99 LYS A O 1
ATOM 651 N N . PHE A 1 77 ? 27.513 7.932 38.698 1.00 35.93 100 PHE A N 1
ATOM 652 C CA . PHE A 1 77 ? 28.417 7.371 37.670 1.00 36.88 100 PHE A CA 1
ATOM 653 C C . PHE A 1 77 ? 27.701 6.444 36.681 1.00 37.44 100 PHE A C 1
ATOM 654 O O . PHE A 1 77 ? 26.902 5.594 37.077 1.00 38.93 100 PHE A O 1
ATOM 656 N N . MET A 1 82 ? 25.923 4.171 28.215 1.00 35.75 105 MET A N 1
ATOM 657 C CA . MET A 1 82 ? 26.186 4.932 26.987 1.00 35.38 105 MET A CA 1
ATOM 658 C C . MET A 1 82 ? 24.899 5.364 26.289 1.00 33.18 105 MET A C 1
ATOM 659 O O . MET A 1 82 ? 24.943 6.115 25.304 1.00 34.15 105 MET A O 1
ATOM 664 N N . VAL A 1 83 ? 23.757 4.887 26.794 1.00 29.90 106 VAL A N 1
ATOM 665 C CA . VAL A 1 83 ? 22.454 5.251 26.249 1.00 26.77 106 VAL A CA 1
ATOM 666 C C . VAL A 1 83 ? 21.798 6.355 27.105 1.00 23.22 106 VAL A C 1
ATOM 667 O O . VAL A 1 83 ? 21.284 7.355 26.561 1.00 20.23 106 VAL A O 1
ATOM 671 N N . GLU A 1 84 ? 21.866 6.200 28.428 1.00 19.23 107 GLU A N 1
ATOM 672 C CA . GLU A 1 84 ? 21.197 7.141 29.342 1.00 17.16 107 GLU A CA 1
ATOM 673 C C . GLU A 1 84 ? 21.647 8.596 29.196 1.00 15.14 107 GLU A C 1
ATOM 674 O O . GLU A 1 84 ? 20.882 9.513 29.411 1.00 14.23 107 GLU A O 1
ATOM 680 N N . ARG A 1 85 ? 22.893 8.788 28.817 1.00 14.13 108 ARG A N 1
ATOM 681 C CA . ARG A 1 85 ? 23.449 10.138 28.671 1.00 13.55 108 ARG A CA 1
ATOM 682 C C . ARG A 1 85 ? 22.728 10.935 27.594 1.00 12.52 108 ARG A C 1
ATOM 683 O O . ARG A 1 85 ? 22.798 12.152 27.586 1.00 12.12 108 ARG A O 1
ATOM 691 N N . PHE A 1 86 ? 22.068 10.248 26.667 1.00 11.12 109 PHE A N 1
ATOM 692 C CA . PHE A 1 86 ? 21.347 10.919 25.590 1.00 11.49 109 PHE A CA 1
ATOM 693 C C . PHE A 1 86 ? 19.823 10.784 25.745 1.00 11.39 109 PHE A C 1
ATOM 694 O O . PHE A 1 86 ? 19.082 11.148 24.861 1.00 11.64 109 PHE A O 1
ATOM 702 N N . ASN A 1 87 ? 19.390 10.263 26.889 1.00 10.33 110 ASN A N 1
ATOM 703 C CA . ASN A 1 87 ? 17.989 10.022 27.166 1.00 10.03 110 ASN A CA 1
ATOM 704 C C . ASN A 1 87 ? 17.256 11.346 27.411 1.00 9.12 110 ASN A C 1
ATOM 705 O O . ASN A 1 87 ? 17.802 12.289 28.036 1.00 9.27 110 ASN A O 1
ATOM 710 N N . ASP A 1 88 ? 16.016 11.440 26.953 1.00 9.19 111 ASP A N 1
ATOM 711 C CA . ASP A 1 88 ? 15.282 12.706 27.010 1.00 10.29 111 ASP A CA 1
ATOM 712 C C . ASP A 1 88 ? 15.058 13.161 28.444 1.00 10.73 111 ASP A C 1
ATOM 713 O O . ASP A 1 88 ? 15.260 14.337 28.782 1.00 9.57 111 ASP A O 1
ATOM 718 N N . ASP A 1 89 ? 14.667 12.227 29.309 1.00 9.50 112 ASP A N 1
ATOM 719 C CA . ASP A 1 89 ? 14.497 12.584 30.742 1.00 9.90 112 ASP A CA 1
ATOM 720 C C . ASP A 1 89 ? 15.795 13.045 31.391 1.00 8.48 112 ASP A C 1
ATOM 721 O O . ASP A 1 89 ? 15.796 13.942 32.250 1.00 9.65 112 ASP A O 1
ATOM 726 N N . PHE A 1 90 ? 16.890 12.377 31.043 1.00 9.77 113 PHE A N 1
ATOM 727 C CA . PHE A 1 90 ? 18.184 12.668 31.636 1.00 9.74 113 PHE A CA 1
ATOM 728 C C . PHE A 1 90 ? 18.545 14.100 31.280 1.00 9.11 113 PHE A C 1
ATOM 729 O O . PHE A 1 90 ? 18.924 14.915 32.143 1.00 8.79 113 PHE A O 1
ATOM 737 N N . ILE A 1 91 ? 18.387 14.409 30.008 1.00 8.70 114 ILE A N 1
ATOM 738 C CA . ILE A 1 91 ? 18.757 15.730 29.510 1.00 8.37 114 ILE A CA 1
ATOM 739 C C . ILE A 1 91 ? 17.840 16.812 30.074 1.00 8.85 114 ILE A C 1
ATOM 740 O O . ILE A 1 91 ? 18.318 17.897 30.466 1.00 9.50 114 ILE A O 1
ATOM 745 N N . GLU A 1 92 ? 16.536 16.561 30.120 1.00 7.81 115 GLU A N 1
ATOM 746 C CA . GLU A 1 92 ? 15.625 17.566 30.603 1.00 9.33 115 GLU A CA 1
ATOM 747 C C . GLU A 1 92 ? 15.782 17.788 32.123 1.00 9.41 115 GLU A C 1
ATOM 748 O O . GLU A 1 92 ? 15.728 18.935 32.584 1.00 9.23 115 GLU A O 1
ATOM 754 N N . THR A 1 93 ? 16.040 16.719 32.869 1.00 9.95 116 THR A N 1
ATOM 755 C CA . THR A 1 93 ? 16.309 16.815 34.304 1.00 9.83 116 THR A CA 1
ATOM 756 C C . THR A 1 93 ? 17.544 17.700 34.513 1.00 9.72 116 THR A C 1
ATOM 757 O O . THR A 1 93 ? 17.529 18.637 35.350 1.00 9.33 116 THR A O 1
ATOM 761 N N . ARG A 1 94 ? 18.588 17.405 33.736 1.00 9.17 117 ARG A N 1
ATOM 762 C CA . ARG A 1 94 ? 19.795 18.185 33.801 1.00 8.99 117 ARG A CA 1
ATOM 763 C C . ARG A 1 94 ? 19.583 19.621 33.390 1.00 9.23 117 ARG A C 1
ATOM 764 O O . ARG A 1 94 ? 20.093 20.528 34.055 1.00 8.93 117 ARG A O 1
ATOM 772 N N . ARG A 1 95 ? 18.882 19.867 32.294 1.00 8.62 118 ARG A N 1
ATOM 773 C CA . ARG A 1 95 ? 18.642 21.242 31.857 1.00 8.92 118 ARG A CA 1
ATOM 774 C C . ARG A 1 95 ? 18.040 22.067 32.996 1.00 9.82 118 ARG A C 1
ATOM 775 O O . ARG A 1 95 ? 18.456 23.194 33.260 1.00 9.16 118 ARG A O 1
ATOM 783 N N . LYS A 1 96 ? 17.019 21.506 33.634 1.00 10.00 119 LYS A N 1
ATOM 784 C CA . LYS A 1 96 ? 16.365 22.225 34.730 1.00 11.83 119 LYS A CA 1
ATOM 785 C C . LYS A 1 96 ? 17.316 22.487 35.878 1.00 10.32 119 LYS A C 1
ATOM 786 O O . LYS A 1 96 ? 17.346 23.593 36.419 1.00 10.83 119 LYS A O 1
ATOM 792 N N . ALA A 1 97 ? 18.138 21.493 36.201 1.00 9.27 120 ALA A N 1
ATOM 793 C CA . ALA A 1 97 ? 19.080 21.591 37.310 1.00 9.49 120 ALA A CA 1
ATOM 794 C C . ALA A 1 97 ? 20.135 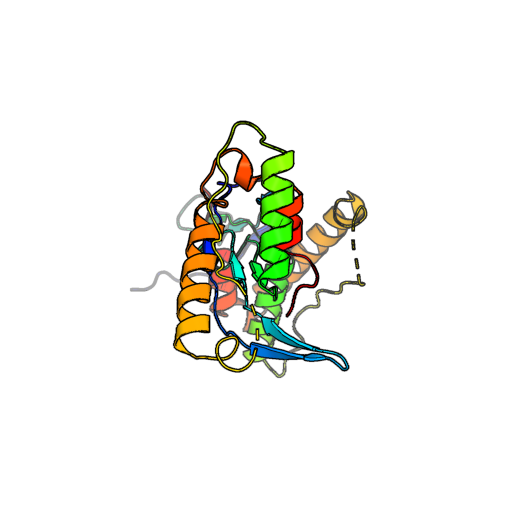22.632 37.005 1.00 10.27 120 ALA A C 1
ATOM 795 O O . ALA A 1 97 ? 20.539 23.373 37.896 1.00 10.59 120 ALA A O 1
ATOM 797 N N . LEU A 1 98 ? 20.599 22.659 35.751 1.00 9.52 121 LEU A N 1
ATOM 798 C CA . LEU A 1 98 ? 21.600 23.675 35.312 1.00 9.16 121 LEU A CA 1
ATOM 799 C C . LEU A 1 98 ? 21.053 25.103 35.349 1.00 8.59 121 LEU A C 1
ATOM 800 O O . LEU A 1 98 ? 21.720 26.022 35.791 1.00 9.52 121 LEU A O 1
ATOM 805 N N . HIS A 1 99 ? 19.789 25.272 34.955 1.00 8.76 122 HIS A N 1
ATOM 806 C CA . HIS A 1 99 ? 19.114 26.542 35.059 1.00 10.21 122 HIS A CA 1
ATOM 807 C C . HIS A 1 99 ? 19.044 26.980 36.530 1.00 11.11 122 HIS A C 1
ATOM 808 O O . HIS A 1 99 ? 19.375 28.124 36.845 1.00 10.82 122 HIS A O 1
ATOM 815 N N . LYS A 1 100 ? 18.628 26.070 37.405 1.00 11.18 123 LYS A N 1
ATOM 816 C CA . LYS A 1 100 ? 18.553 26.375 38.843 1.00 11.78 123 LYS A CA 1
ATOM 817 C C . LYS A 1 100 ? 19.912 26.777 39.419 1.00 11.11 123 LYS A C 1
ATOM 818 O O . LYS A 1 100 ? 20.014 27.759 40.194 1.00 10.13 123 LYS A O 1
ATOM 824 N N . PHE A 1 101 ? 20.941 26.014 39.040 1.00 9.46 124 PHE A N 1
ATOM 825 C CA . PHE A 1 101 ? 22.333 26.245 39.455 1.00 8.90 124 PHE A CA 1
ATOM 826 C C . PHE A 1 101 ? 22.791 27.645 39.057 1.00 8.74 124 PHE A C 1
ATOM 827 O O . PHE A 1 101 ? 23.269 28.421 39.906 1.00 9.69 124 PHE A O 1
ATOM 835 N N . LEU A 1 102 ? 22.604 27.996 37.787 1.00 9.27 125 LEU A N 1
ATOM 836 C CA . LEU A 1 102 ? 23.034 29.303 37.299 1.00 9.22 125 LEU A CA 1
ATOM 837 C C . LEU A 1 102 ? 22.231 30.454 37.932 1.00 9.71 125 LEU A C 1
ATOM 838 O O . LEU A 1 102 ? 22.807 31.491 38.265 1.00 10.13 125 LEU A O 1
ATOM 843 N N . ASN A 1 103 ? 20.938 30.255 38.160 1.00 11.16 126 ASN A N 1
ATOM 844 C CA . ASN A 1 103 ? 20.128 31.288 38.833 1.00 11.89 126 ASN A CA 1
ATOM 845 C C . ASN A 1 103 ? 20.612 31.514 40.259 1.00 11.18 126 ASN A C 1
ATOM 846 O O . ASN A 1 103 ? 20.649 32.653 40.711 1.00 11.33 126 ASN A O 1
ATOM 851 N N . ARG A 1 104 ? 20.955 30.435 40.953 1.00 10.81 127 ARG A N 1
ATOM 852 C CA . ARG A 1 104 ? 21.437 30.530 42.338 1.00 10.92 127 ARG A CA 1
ATOM 853 C C . ARG A 1 104 ? 22.741 31.319 42.382 1.00 10.97 127 ARG A C 1
ATOM 854 O O . ARG A 1 104 ? 22.934 32.145 43.270 1.00 11.61 127 ARG A O 1
ATOM 862 N N . ILE A 1 105 ? 23.648 31.070 41.436 1.00 10.38 128 ILE A N 1
ATOM 863 C CA A ILE A 1 105 ? 24.918 31.812 41.368 0.50 10.54 128 ILE A CA 1
ATOM 864 C CA B ILE A 1 105 ? 24.910 31.815 41.397 0.50 10.38 128 ILE A CA 1
ATOM 865 C C . ILE A 1 105 ? 24.611 33.276 41.050 1.00 10.86 128 ILE A C 1
ATOM 866 O O . ILE A 1 105 ? 25.179 34.182 41.645 1.00 11.64 128 ILE A O 1
ATOM 875 N N . ALA A 1 106 ? 23.704 33.503 40.099 1.00 11.66 129 ALA A N 1
ATOM 876 C CA . ALA A 1 106 ? 23.427 34.855 39.606 1.00 12.41 129 ALA A CA 1
ATOM 877 C C . ALA A 1 106 ? 22.833 35.710 40.715 1.00 14.41 129 ALA A C 1
ATOM 878 O O . ALA A 1 106 ? 23.091 36.925 40.775 1.00 14.06 129 ALA A O 1
ATOM 880 N N . ASP A 1 107 ? 22.052 35.079 41.582 1.00 14.27 130 ASP A N 1
ATOM 881 C CA . ASP A 1 107 ? 21.329 35.803 42.644 1.00 16.98 130 ASP A CA 1
ATOM 882 C C . ASP A 1 107 ? 22.193 35.983 43.863 1.00 16.73 130 ASP A C 1
ATOM 883 O O . ASP A 1 107 ? 21.810 36.694 44.767 1.00 17.13 130 ASP A O 1
ATOM 888 N N . HIS A 1 108 ? 23.338 35.325 43.920 1.00 15.36 131 HIS A N 1
ATOM 889 C CA . HIS A 1 108 ? 24.170 35.368 45.112 1.00 15.59 131 HIS A CA 1
ATOM 890 C C . HIS A 1 108 ? 25.105 36.581 45.109 1.00 15.57 131 HIS A C 1
ATOM 891 O O . HIS A 1 108 ? 25.878 36.788 44.150 1.00 15.01 131 HIS A O 1
ATOM 898 N N . PRO A 1 109 ? 25.068 37.386 46.184 1.00 15.00 132 PRO A N 1
ATOM 899 C CA . PRO A 1 109 ? 25.812 38.656 46.183 1.00 15.65 132 PRO A CA 1
ATOM 900 C C . PRO A 1 109 ? 27.323 38.660 46.034 1.00 15.53 132 PRO A C 1
ATOM 901 O O . PRO A 1 109 ? 27.884 39.726 45.743 1.00 16.48 132 PRO A O 1
ATOM 905 N N . THR A 1 110 ? 28.017 37.541 46.286 1.00 13.22 133 THR A N 1
ATOM 906 C CA . THR A 1 110 ? 29.440 37.485 46.018 1.00 13.08 133 THR A CA 1
ATOM 907 C C . THR A 1 110 ? 29.699 36.623 44.784 1.00 12.57 133 THR A C 1
ATOM 908 O O . THR A 1 110 ? 30.516 36.962 43.955 1.00 14.60 133 THR A O 1
ATOM 912 N N . LEU A 1 111 ? 28.970 35.533 44.628 1.00 11.32 134 LEU A N 1
ATOM 913 C CA . LEU A 1 111 ? 29.275 34.654 43.487 1.00 10.66 134 LEU A CA 1
ATOM 914 C C . LEU A 1 111 ? 28.992 35.314 42.149 1.00 11.23 134 LEU A C 1
ATOM 915 O O . LEU A 1 111 ? 29.710 35.051 41.183 1.00 10.11 134 LEU A O 1
ATOM 920 N N . THR A 1 112 ? 27.982 36.179 42.098 1.00 11.45 135 THR A N 1
ATOM 921 C CA . THR A 1 112 ? 27.539 36.747 40.834 1.00 12.18 135 THR A CA 1
ATOM 922 C C . THR A 1 112 ? 28.612 37.593 40.128 1.00 12.34 135 THR A C 1
ATOM 923 O O . THR A 1 112 ? 28.582 37.739 38.901 1.00 11.57 135 THR A O 1
ATOM 927 N N . PHE A 1 113 ? 29.555 38.141 40.914 1.00 11.89 136 PHE A N 1
ATOM 928 C CA . PHE A 1 113 ? 30.668 38.962 40.405 1.00 12.18 136 PHE A CA 1
ATOM 929 C C . PHE A 1 113 ? 31.986 38.215 40.171 1.00 12.13 136 PHE A C 1
ATOM 930 O O . PHE A 1 113 ? 33.010 38.807 39.821 1.00 13.97 136 PHE A O 1
ATOM 938 N N . ASN A 1 114 ? 31.982 36.897 40.317 1.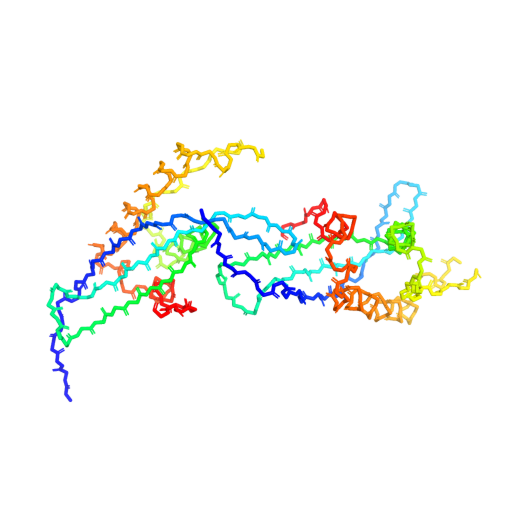00 11.66 137 ASN A N 1
ATOM 939 C CA . ASN A 1 114 ? 33.188 36.117 40.088 1.00 11.01 137 ASN A CA 1
ATOM 940 C C . ASN A 1 114 ? 33.627 36.169 38.615 1.00 10.96 137 ASN A C 1
ATOM 941 O O . ASN A 1 114 ? 32.814 36.036 37.718 1.00 8.59 137 ASN A O 1
ATOM 946 N N . GLU A 1 115 ? 34.919 36.354 38.374 1.00 11.88 138 GLU A N 1
ATOM 947 C CA . GLU A 1 115 ? 35.420 36.507 37.001 1.00 12.51 138 GLU A CA 1
ATOM 948 C C . GLU A 1 115 ? 35.204 35.262 36.139 1.00 11.52 138 GLU A C 1
ATOM 949 O O . GLU A 1 115 ? 34.968 35.371 34.958 1.00 11.68 138 GLU A O 1
ATOM 955 N N . ASP A 1 116 ? 35.304 34.084 36.752 1.00 9.76 139 ASP A N 1
ATOM 956 C CA . ASP A 1 116 ? 35.144 32.838 35.998 1.00 9.39 139 ASP A CA 1
ATOM 957 C C . ASP A 1 116 ? 33.678 32.576 35.660 1.00 8.43 139 ASP A C 1
ATOM 958 O O . ASP A 1 116 ? 33.369 31.999 34.606 1.00 9.41 139 ASP A O 1
ATOM 963 N N . PHE A 1 117 ? 32.760 33.044 36.502 1.00 7.69 140 PHE A N 1
ATOM 964 C CA . PHE A 1 117 ? 31.343 33.057 36.146 1.00 7.92 140 PHE A CA 1
ATOM 965 C C . PHE A 1 117 ? 31.103 33.932 34.913 1.00 8.51 140 PHE A C 1
ATOM 966 O O . PHE A 1 117 ? 30.447 33.503 33.982 1.00 8.28 140 PHE A O 1
ATOM 974 N N . LYS A 1 118 ? 31.664 35.143 34.913 1.00 8.14 141 LYS A N 1
ATOM 975 C CA . LYS A 1 118 ? 31.560 36.001 33.750 1.00 8.14 141 LYS A CA 1
ATOM 976 C C . LYS A 1 118 ? 32.085 35.331 32.486 1.00 8.22 141 LYS A C 1
ATOM 977 O O . LYS A 1 118 ? 31.419 35.373 31.442 1.00 8.75 141 LYS A O 1
ATOM 983 N N . ILE A 1 119 ? 33.271 34.742 32.548 1.00 8.02 142 ILE A N 1
ATOM 984 C CA . ILE A 1 119 ? 33.895 34.055 31.396 1.00 8.34 142 ILE A CA 1
ATOM 985 C C . ILE A 1 119 ? 33.014 32.902 30.938 1.00 7.89 142 ILE A C 1
ATOM 986 O O . ILE A 1 119 ? 32.730 32.751 29.755 1.00 7.92 142 ILE A O 1
ATOM 991 N N . PHE A 1 120 ? 32.492 32.167 31.908 1.00 7.51 143 PHE A N 1
ATOM 992 C CA . PHE A 1 120 ? 31.581 31.038 31.644 1.00 7.84 143 PHE A CA 1
ATOM 993 C C . PHE A 1 120 ? 30.366 31.453 30.831 1.00 7.78 143 PHE A C 1
ATOM 994 O O . PHE A 1 120 ? 29.929 30.731 29.931 1.00 7.52 143 PHE A O 1
ATOM 1002 N N . LEU A 1 121 ? 29.810 32.609 31.159 1.00 7.95 144 LEU A N 1
ATOM 1003 C CA . LEU A 1 121 ? 28.588 33.104 30.508 1.00 7.88 144 LEU A CA 1
ATOM 1004 C C . LEU A 1 121 ? 28.821 33.797 29.162 1.00 8.64 144 LEU A C 1
ATOM 1005 O O . LEU A 1 121 ? 27.862 34.067 28.430 1.00 7.96 144 LEU A O 1
ATOM 1010 N N . THR A 1 122 ? 30.079 34.071 28.816 1.00 8.58 145 THR A N 1
ATOM 1011 C CA . THR A 1 122 ? 30.394 34.919 27.642 1.00 8.97 145 THR A CA 1
ATOM 1012 C C . THR A 1 122 ? 31.386 34.369 26.611 1.00 9.53 145 THR A C 1
ATOM 1013 O O . THR A 1 122 ? 31.380 34.827 25.454 1.00 10.56 145 THR A O 1
ATOM 1017 N N . ALA A 1 123 ? 32.250 33.436 26.995 1.00 9.79 146 ALA A N 1
ATOM 1018 C CA . ALA A 1 123 ? 33.311 32.954 26.099 1.00 10.67 146 ALA A CA 1
ATOM 1019 C C . ALA A 1 123 ? 32.754 32.176 24.909 1.00 11.04 146 ALA A C 1
ATOM 1020 O O . ALA A 1 123 ? 31.727 31.519 25.011 1.00 9.88 146 ALA A O 1
ATOM 1022 N N . GLN A 1 124 ? 33.410 32.292 23.749 1.00 11.76 147 GLN A N 1
ATOM 1023 C CA . GLN A 1 124 ? 32.978 31.524 22.589 1.00 12.30 147 GLN A CA 1
ATOM 1024 C C . GLN A 1 124 ? 31.514 31.799 22.246 1.00 12.59 147 GLN A C 1
ATOM 1025 O O . GLN A 1 124 ? 30.716 30.873 21.973 1.00 12.28 147 GLN A O 1
ATOM 1031 N N . ALA A 1 125 ? 31.158 33.075 22.237 1.00 13.54 148 ALA A N 1
ATOM 1032 C CA . ALA A 1 125 ? 29.778 33.490 22.070 1.00 14.95 148 ALA A CA 1
ATOM 1033 C C . ALA A 1 125 ? 29.278 33.151 20.671 1.00 16.00 148 ALA A C 1
ATOM 1034 O O . ALA A 1 125 ? 30.044 33.206 19.689 1.00 16.43 148 ALA A O 1
ATOM 1036 N N . TRP A 1 126 ? 28.016 32.778 20.606 1.00 17.61 149 TRP A N 1
ATOM 1037 C CA . TRP A 1 126 ? 27.310 32.540 19.357 1.00 19.33 149 TRP A CA 1
ATOM 1038 C C . TRP A 1 126 ? 26.502 33.758 18.945 1.00 22.00 149 TRP A C 1
ATOM 1039 O O . TRP A 1 126 ? 26.086 34.546 19.786 1.00 21.89 149 TRP A O 1
ATOM 1050 N N . GLU A 1 127 ? 26.233 33.890 17.643 1.00 25.33 150 GLU A N 1
ATOM 1051 C CA . GLU A 1 127 ? 25.416 35.007 17.152 1.00 27.64 150 GLU A CA 1
ATOM 1052 C C . GLU A 1 127 ? 23.980 34.909 17.629 1.00 28.29 150 GLU A C 1
ATOM 1053 O O . GLU A 1 127 ? 23.431 33.807 17.714 1.00 29.74 150 GLU A O 1
ATOM 1059 N N . MET B 1 1 ? -9.771 67.378 18.462 1.00 15.80 24 MET B N 1
ATOM 1060 C CA . MET B 1 1 ? -9.263 67.973 17.208 1.00 16.84 24 MET B CA 1
ATOM 1061 C C . MET B 1 1 ? -7.755 68.136 17.320 1.00 16.07 24 MET B C 1
ATOM 1062 O O . MET B 1 1 ? -7.219 68.098 18.393 1.00 13.45 24 MET B O 1
ATOM 1067 N N . ASP B 1 2 ? -7.086 68.296 16.189 1.00 15.64 25 ASP B N 1
ATOM 1068 C CA . ASP B 1 2 ? -5.625 68.280 16.129 1.00 15.51 25 ASP B CA 1
ATOM 1069 C C . ASP B 1 2 ? -4.967 69.657 16.344 1.00 14.84 25 ASP B C 1
ATOM 1070 O O . ASP B 1 2 ? -5.442 70.662 15.835 1.00 14.40 25 ASP B O 1
ATOM 1075 N N . GLU B 1 3 ? -3.873 69.689 17.109 1.00 13.07 26 GLU B N 1
ATOM 1076 C CA . GLU B 1 3 ? -3.042 70.876 17.203 1.00 14.01 26 GLU B CA 1
ATOM 1077 C C . GLU B 1 3 ? -1.910 70.676 16.202 1.00 15.81 26 GLU B C 1
ATOM 1078 O O . GLU B 1 3 ? -1.073 69.855 16.417 1.00 17.77 26 GLU B O 1
ATOM 1084 N N . PRO B 1 4 ? -1.850 71.448 15.149 1.00 19.64 27 PRO B N 1
ATOM 1085 C CA . PRO B 1 4 ? -0.829 71.107 14.111 1.00 21.72 27 PRO B CA 1
ATOM 1086 C C . PRO B 1 4 ? 0.621 71.317 14.575 1.00 22.64 27 PRO B C 1
ATOM 1087 O O . PRO B 1 4 ? 0.902 72.320 15.250 1.00 22.98 27 PRO B O 1
ATOM 1091 N N . ASP B 1 5 ? 1.485 70.317 14.325 1.00 23.40 28 ASP B N 1
ATOM 1092 C CA . ASP B 1 5 ? 2.903 70.346 14.721 1.00 24.17 28 ASP B CA 1
ATOM 1093 C C . ASP B 1 5 ? 3.774 70.424 13.467 1.00 25.26 28 ASP B C 1
ATOM 1094 O O . ASP B 1 5 ? 3.448 69.813 12.453 1.00 26.37 28 ASP B O 1
ATOM 1099 N N . LEU B 1 6 ? 4.892 71.147 13.548 1.00 26.10 29 LEU B N 1
ATOM 1100 C CA . LEU B 1 6 ? 5.817 71.271 12.417 1.00 26.34 29 LEU B CA 1
ATOM 1101 C C . LEU B 1 6 ? 6.632 69.996 12.186 1.00 26.13 29 LEU B C 1
ATOM 1102 O O . LEU B 1 6 ? 7.284 69.852 11.160 1.00 25.69 29 LEU B O 1
ATOM 1107 N N . LYS B 1 7 ? 6.595 69.070 13.136 1.00 25.04 30 LYS B N 1
ATOM 1108 C CA . LYS B 1 7 ? 7.362 67.845 13.047 1.00 25.02 30 LYS B CA 1
ATOM 1109 C C . LYS B 1 7 ? 8.868 68.110 13.056 1.00 24.71 30 LYS B C 1
ATOM 1110 O O . LYS B 1 7 ? 9.650 67.379 12.399 1.00 25.63 30 LYS B O 1
ATOM 1116 N N . ASP B 1 8 ? 9.261 69.141 13.806 1.00 23.52 31 ASP B N 1
ATOM 1117 C CA . ASP B 1 8 ? 10.675 69.406 14.037 1.00 22.72 31 ASP B CA 1
ATOM 1118 C C . ASP B 1 8 ? 11.182 68.470 15.125 1.00 20.73 31 ASP B C 1
ATOM 1119 O O . ASP B 1 8 ? 10.434 68.084 16.032 1.00 18.35 31 ASP B O 1
ATOM 1124 N N . LEU B 1 9 ? 12.452 68.077 15.000 1.00 19.95 32 LEU B N 1
ATOM 1125 C CA . LEU B 1 9 ? 13.160 67.391 16.060 1.00 18.40 32 LEU B CA 1
ATOM 1126 C C . LEU B 1 9 ? 14.516 68.042 16.172 1.00 17.88 32 LEU B C 1
ATOM 1127 O O . LEU B 1 9 ? 15.186 68.292 15.152 1.00 20.22 32 LEU B O 1
ATOM 1132 N N . PHE B 1 10 ? 14.916 68.286 17.405 1.00 15.10 33 PHE B N 1
ATOM 1133 C CA . PHE B 1 10 ? 16.226 68.740 17.762 1.00 14.87 33 PHE B CA 1
ATOM 1134 C C . PHE B 1 10 ? 16.877 67.694 18.673 1.00 13.85 33 PHE B C 1
ATOM 1135 O O . PHE B 1 10 ? 16.382 67.417 19.758 1.00 12.84 33 PHE B O 1
ATOM 1143 N N . ILE B 1 11 ? 17.998 67.138 18.228 1.00 13.09 34 ILE B N 1
ATOM 1144 C CA . ILE B 1 11 ? 18.610 65.989 18.904 1.00 12.42 34 ILE B CA 1
ATOM 1145 C C . ILE B 1 11 ? 20.033 66.353 19.304 1.00 12.62 34 ILE B C 1
ATOM 1146 O O . ILE B 1 11 ? 20.797 66.914 18.506 1.00 13.93 34 ILE B O 1
ATOM 1151 N N . THR B 1 12 ? 20.397 66.018 20.540 1.00 10.79 35 THR B N 1
ATOM 1152 C CA . THR B 1 12 ? 21.774 66.100 20.965 1.00 10.20 35 THR B CA 1
ATOM 1153 C C . THR B 1 12 ? 22.262 64.712 21.387 1.00 9.32 35 THR B C 1
ATOM 1154 O O . THR B 1 12 ? 21.474 63.865 21.803 1.00 9.02 35 THR B O 1
ATOM 1158 N N . VAL B 1 13 ? 23.548 64.489 21.223 1.00 8.81 36 VAL B N 1
ATOM 1159 C CA . VAL B 1 13 ? 24.190 63.243 21.625 1.00 8.40 36 VAL B CA 1
ATOM 1160 C C . VAL B 1 13 ? 25.417 63.623 22.453 1.00 9.06 36 VAL B C 1
ATOM 1161 O O . VAL B 1 13 ? 26.33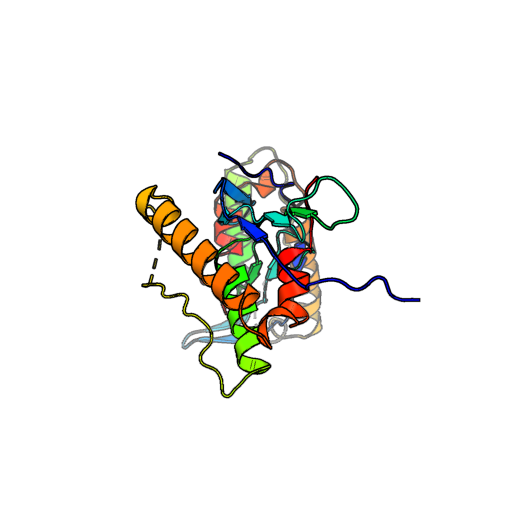4 64.275 21.953 1.00 9.69 36 VAL B O 1
ATOM 1165 N N . ASP B 1 14 ? 25.411 63.255 23.731 1.00 9.00 37 ASP B N 1
ATOM 1166 C CA . ASP B 1 14 ? 26.479 63.668 24.614 1.00 9.96 37 ASP B CA 1
ATOM 1167 C C . ASP B 1 14 ? 26.620 62.713 25.797 1.00 9.82 37 ASP B C 1
ATOM 1168 O O . ASP B 1 14 ? 26.047 61.591 25.797 1.00 8.34 37 ASP B O 1
ATOM 1173 N N . GLU B 1 15 ? 27.422 63.169 26.764 1.00 10.11 38 GLU B N 1
ATOM 1174 C CA . GLU B 1 15 ? 27.687 62.473 28.019 1.00 10.40 38 GLU B CA 1
ATOM 1175 C C . GLU B 1 15 ? 27.885 60.966 27.811 1.00 9.45 38 GLU B C 1
ATOM 1176 O O . GLU B 1 15 ? 27.171 60.143 28.371 1.00 7.49 38 GLU B O 1
ATOM 1182 N N . PRO B 1 16 ? 28.906 60.604 27.048 1.00 8.56 39 PRO B N 1
ATOM 1183 C CA . PRO B 1 16 ? 29.210 59.181 26.994 1.00 9.00 39 PRO B CA 1
ATOM 1184 C C . PRO B 1 16 ? 29.577 58.666 28.372 1.00 8.10 39 PRO B C 1
ATOM 1185 O O . PRO B 1 16 ? 30.263 59.358 29.137 1.00 9.49 39 PRO B O 1
ATOM 1189 N N . GLU B 1 17 ? 29.104 57.480 28.691 1.00 7.18 40 GLU B N 1
ATOM 1190 C CA . GLU B 1 17 ? 29.332 56.830 29.997 1.00 8.41 40 GLU B CA 1
ATOM 1191 C C . GLU B 1 17 ? 29.665 55.365 29.799 1.00 7.87 40 GLU B C 1
ATOM 1192 O O . GLU B 1 17 ? 29.282 54.759 28.815 1.00 9.33 40 GLU B O 1
ATOM 1198 N N . SER B 1 18 ? 30.414 54.809 30.741 1.00 8.42 41 SER B N 1
ATOM 1199 C CA . SER B 1 18 ? 30.674 53.392 30.778 1.00 8.76 41 SER B CA 1
ATOM 1200 C C . SER B 1 18 ? 29.570 52.700 31.585 1.00 9.12 41 SER B C 1
ATOM 1201 O O . SER B 1 18 ? 29.316 53.024 32.738 1.00 10.55 41 SER B O 1
ATOM 1204 N N . HIS B 1 19 ? 28.899 51.732 30.937 1.00 9.15 42 HIS B N 1
ATOM 1205 C CA . HIS B 1 19 ? 27.862 50.925 31.542 1.00 8.57 42 HIS B CA 1
ATOM 1206 C C . HIS B 1 19 ? 28.499 49.592 31.852 1.00 9.03 42 HIS B C 1
ATOM 1207 O O . HIS B 1 19 ? 28.841 48.832 30.937 1.00 8.76 42 HIS B O 1
ATOM 1214 N N . VAL B 1 20 ? 28.649 49.321 33.149 1.00 9.68 43 VAL B N 1
ATOM 1215 C CA . VAL B 1 20 ? 29.306 48.099 33.625 1.00 10.95 43 VAL B CA 1
ATOM 1216 C C . VAL B 1 20 ? 28.224 47.160 34.079 1.00 12.18 43 VAL B C 1
ATOM 1217 O O . VAL B 1 20 ? 27.623 47.368 35.128 1.00 14.05 43 VAL B O 1
ATOM 1221 N N . THR B 1 21 ? 27.929 46.153 33.265 1.00 11.63 44 THR B N 1
ATOM 1222 C CA . THR B 1 21 ? 27.002 45.126 33.686 1.00 12.23 44 THR B CA 1
ATOM 1223 C C . THR B 1 21 ? 27.847 44.002 34.249 1.00 14.32 44 THR B C 1
ATOM 1224 O O . THR B 1 21 ? 29.092 44.016 34.168 1.00 16.32 44 THR B O 1
ATOM 1228 N N . THR B 1 22 ? 27.173 43.009 34.806 1.00 15.62 45 THR B N 1
ATOM 1229 C CA . THR B 1 22 ? 27.858 41.832 35.330 1.00 16.97 45 THR B CA 1
ATOM 1230 C C . THR B 1 22 ? 28.662 41.101 34.276 1.00 17.32 45 THR B C 1
ATOM 1231 O O . THR B 1 22 ? 29.703 40.532 34.578 1.00 20.93 45 THR B O 1
ATOM 1235 N N . ILE B 1 23 ? 28.253 41.151 33.009 1.00 15.72 46 ILE B N 1
ATOM 1236 C CA . ILE B 1 23 ? 28.892 40.342 31.989 1.00 15.23 46 ILE B CA 1
ATOM 1237 C C . ILE B 1 23 ? 29.607 41.136 30.885 1.00 13.37 46 ILE B C 1
ATOM 1238 O O . ILE B 1 23 ? 30.127 40.533 29.951 1.00 13.52 46 ILE B O 1
ATOM 1243 N N . GLU B 1 24 ? 29.593 42.465 30.964 1.00 12.39 47 GLU B N 1
ATOM 1244 C CA . GLU B 1 24 ? 30.141 43.268 29.849 1.00 11.70 47 GLU B CA 1
ATOM 1245 C C . GLU B 1 24 ? 30.202 44.731 30.277 1.00 10.60 47 GLU B C 1
ATOM 1246 O O . GLU B 1 24 ? 29.327 45.198 31.017 1.00 11.88 47 GLU B O 1
ATOM 1252 N N . THR B 1 25 ? 31.181 45.448 29.748 1.00 8.47 48 THR B N 1
ATOM 1253 C CA . THR B 1 25 ? 31.274 46.894 29.905 1.00 9.01 48 THR B CA 1
ATOM 1254 C C . THR B 1 25 ? 31.239 47.491 28.519 1.00 8.63 48 THR B C 1
ATOM 1255 O O . THR B 1 25 ? 31.960 47.033 27.619 1.00 10.09 48 THR B O 1
ATOM 1259 N N . PHE B 1 26 ? 30.379 48.483 28.349 1.00 7.90 49 PHE B N 1
ATOM 1260 C CA . PHE B 1 26 ? 30.206 49.152 27.058 1.00 8.17 49 PHE B CA 1
ATOM 1261 C C . PHE B 1 26 ? 29.865 50.611 27.244 1.00 7.62 49 PHE B C 1
ATOM 1262 O O . PHE B 1 26 ? 29.394 51.023 28.312 1.00 7.16 49 PHE B O 1
ATOM 1270 N N . ILE B 1 27 ? 30.077 51.383 26.177 1.00 6.09 50 ILE B N 1
ATOM 1271 C CA . ILE B 1 27 ? 29.845 52.817 26.221 1.00 6.63 50 ILE B CA 1
ATOM 1272 C C . ILE B 1 27 ? 28.443 53.087 25.786 1.00 6.55 50 ILE B C 1
ATOM 1273 O O . ILE B 1 27 ? 27.931 52.499 24.827 1.00 6.65 50 ILE B O 1
ATOM 1278 N N . THR B 1 28 ? 27.784 53.993 26.497 1.00 7.17 51 THR B N 1
ATOM 1279 C CA . THR B 1 28 ? 26.477 54.494 26.078 1.00 7.16 51 THR B CA 1
ATOM 1280 C C . THR B 1 28 ? 26.530 56.019 25.922 1.00 6.23 51 THR B C 1
ATOM 1281 O O . THR B 1 28 ? 27.385 56.695 26.525 1.00 6.53 51 THR B O 1
ATOM 1285 N N . TYR B 1 29 ? 25.596 56.535 25.122 1.00 6.63 52 TYR B N 1
ATOM 1286 C CA . TYR B 1 29 ? 25.497 57.922 24.741 1.00 7.19 52 TYR B CA 1
ATOM 1287 C C . TYR B 1 29 ? 24.140 58.439 25.161 1.00 7.66 52 TYR B C 1
ATOM 1288 O O . TYR B 1 29 ? 23.115 57.737 25.011 1.00 6.93 52 TYR B O 1
ATOM 1297 N N . ARG B 1 30 ? 24.134 59.643 25.739 1.00 7.10 53 ARG B N 1
ATOM 1298 C CA . ARG B 1 30 ? 22.870 60.289 26.121 1.00 7.32 53 ARG B CA 1
ATOM 1299 C C . ARG B 1 30 ? 22.257 60.965 24.888 1.00 6.61 53 ARG B C 1
ATOM 1300 O O . ARG B 1 30 ? 22.879 61.834 24.234 1.00 7.60 53 ARG B O 1
ATOM 1308 N N . ILE B 1 31 ? 21.042 60.555 24.549 1.00 6.45 54 ILE B N 1
ATOM 1309 C CA A ILE B 1 31 ? 20.309 61.129 23.432 0.50 7.34 54 ILE B CA 1
ATOM 1310 C CA B ILE B 1 31 ? 20.322 61.164 23.438 0.50 7.52 54 ILE B CA 1
ATOM 1311 C C . ILE B 1 31 ? 19.150 61.950 24.001 1.00 7.48 54 ILE B C 1
ATOM 1312 O O . ILE B 1 31 ? 18.296 61.387 24.696 1.00 8.05 54 ILE B O 1
ATOM 1321 N N . ILE B 1 32 ? 19.139 63.249 23.742 1.00 8.12 55 ILE B N 1
ATOM 1322 C CA . ILE B 1 32 ? 18.046 64.144 24.136 1.00 9.06 55 ILE B CA 1
ATOM 1323 C C . ILE B 1 32 ? 17.369 64.660 22.875 1.00 8.94 55 ILE B C 1
ATOM 1324 O O . ILE B 1 32 ? 18.007 65.274 22.015 1.00 9.55 55 ILE B O 1
ATOM 1329 N N . THR B 1 33 ? 16.066 64.435 22.800 1.00 8.93 56 THR B N 1
ATOM 1330 C CA . THR B 1 33 ? 15.260 64.840 21.666 1.00 8.84 56 THR B CA 1
ATOM 1331 C C . THR B 1 33 ? 14.185 65.810 22.124 1.00 9.52 56 THR B C 1
ATOM 1332 O O . THR B 1 33 ? 13.477 65.534 23.079 1.00 10.49 56 THR B O 1
ATOM 1336 N N . LYS B 1 34 ? 14.124 66.956 21.453 1.00 10.13 57 LYS B N 1
ATOM 1337 C CA . LYS B 1 34 ? 13.137 68.002 21.726 1.00 11.38 57 LYS B CA 1
ATOM 1338 C C . LYS B 1 34 ? 12.361 68.272 20.451 1.00 11.11 57 LYS B C 1
ATOM 1339 O O . LYS B 1 34 ? 12.887 68.174 19.345 1.00 10.89 57 LYS B O 1
ATOM 1345 N N . THR B 1 35 ? 11.083 68.596 20.587 1.00 12.25 58 THR B N 1
ATOM 1346 C CA . THR B 1 35 ? 10.268 68.886 19.420 1.00 13.34 58 THR B CA 1
ATOM 1347 C C . THR B 1 35 ? 10.063 70.395 19.188 1.00 14.19 58 THR B C 1
ATOM 1348 O O . THR B 1 35 ? 9.442 70.791 18.210 1.00 14.72 58 THR B O 1
ATOM 1352 N N . SER B 1 36 ? 10.580 71.212 20.094 1.00 15.57 59 SER B N 1
ATOM 1353 C CA . SER B 1 36 ? 10.445 72.657 20.013 1.00 17.64 59 SER B CA 1
ATOM 1354 C C . SER B 1 36 ? 11.616 73.335 20.684 1.00 18.14 59 SER B C 1
ATOM 1355 O O . SER B 1 36 ? 12.215 72.782 21.605 1.00 18.51 59 SER B O 1
ATOM 1358 N N . ARG B 1 37 ? 11.934 74.545 20.249 1.00 19.51 60 ARG B N 1
ATOM 1359 C CA . ARG B 1 37 ? 12.855 75.391 21.015 1.00 21.45 60 ARG B CA 1
ATOM 1360 C C . ARG B 1 37 ? 12.156 76.153 22.138 1.00 21.80 60 ARG B C 1
ATOM 1361 O O . ARG B 1 37 ? 12.823 76.849 22.912 1.00 22.24 60 ARG B O 1
ATOM 1369 N N . GLY B 1 38 ? 10.830 76.056 22.221 1.00 21.09 61 GLY B N 1
ATOM 1370 C CA . GLY B 1 38 ? 10.081 76.785 23.262 1.00 21.05 61 GLY B CA 1
ATOM 1371 C C . GLY B 1 38 ? 10.039 76.055 24.598 1.00 20.82 61 GLY B C 1
ATOM 1372 O O . GLY B 1 38 ? 10.371 74.880 24.685 1.00 22.19 61 GLY B O 1
ATOM 1373 N N . GLU B 1 39 ? 9.615 76.763 25.634 1.00 20.29 62 GLU B N 1
ATOM 1374 C CA . GLU B 1 39 ? 9.500 76.240 26.983 1.00 19.62 62 GLU B CA 1
ATOM 1375 C C . GLU B 1 39 ? 8.280 75.271 27.177 1.00 17.39 62 GLU B C 1
ATOM 1376 O O . GLU B 1 39 ? 8.358 74.289 27.931 1.00 19.23 62 GLU B O 1
ATOM 1382 N N . PHE B 1 40 ? 7.181 75.533 26.474 1.00 12.63 63 PHE B N 1
ATOM 1383 C CA . PHE B 1 40 ? 5.906 74.879 26.734 1.00 10.66 63 PHE B CA 1
ATOM 1384 C C . PHE B 1 40 ? 5.392 74.136 25.515 1.00 9.25 63 PHE B C 1
ATOM 1385 O O . PHE B 1 40 ? 5.926 74.306 24.418 1.00 9.28 63 PHE B O 1
ATOM 1393 N N . ASP B 1 41 ? 4.396 73.268 25.748 1.00 7.64 64 ASP B N 1
ATOM 1394 C CA . ASP B 1 41 ? 3.649 72.628 24.661 1.00 7.48 64 ASP B CA 1
ATOM 1395 C C . ASP B 1 41 ? 4.618 71.909 23.725 1.00 8.72 64 ASP B C 1
ATOM 1396 O O . ASP B 1 41 ? 4.627 72.093 22.478 1.00 7.76 64 ASP B O 1
ATOM 1401 N N . SER B 1 42 ? 5.422 71.066 24.322 1.00 10.20 65 SER B N 1
ATOM 1402 C CA . SER B 1 42 ? 6.337 70.302 23.495 1.00 11.84 65 SER B CA 1
ATOM 1403 C C . SER B 1 42 ? 6.792 69.017 24.201 1.00 11.55 65 SER B C 1
ATOM 1404 O O . SER B 1 42 ? 6.431 68.767 25.320 1.00 11.36 65 SER B O 1
ATOM 1407 N N . SER B 1 43 ? 7.533 68.193 23.450 1.00 12.18 66 SER B N 1
ATOM 1408 C CA A SER B 1 43 ? 8.000 66.872 23.880 0.50 11.80 66 SER B CA 1
ATOM 1409 C CA B SER B 1 43 ? 7.990 66.906 23.977 0.50 11.84 66 SER B CA 1
ATOM 1410 C C . SER B 1 43 ? 9.498 66.934 24.125 1.00 11.17 66 SER B C 1
ATOM 1411 O O . SER B 1 43 ? 10.201 67.550 23.339 1.00 10.27 66 SER B O 1
ATOM 1416 N N . GLU B 1 44 ? 9.961 66.287 25.178 1.00 10.83 67 GLU B N 1
ATOM 1417 C CA . GLU B 1 44 ? 11.400 66.120 25.413 1.00 10.88 67 GLU B CA 1
ATOM 1418 C C . GLU B 1 44 ? 11.618 64.750 26.051 1.00 9.92 67 GLU B C 1
ATOM 1419 O O . GLU B 1 44 ? 10.972 64.394 27.032 1.00 10.80 67 GLU B O 1
ATOM 1425 N N . PHE B 1 45 ? 12.531 63.990 25.469 1.00 9.13 68 PHE B N 1
ATOM 1426 C CA . PHE B 1 45 ? 12.868 62.662 25.975 1.00 9.30 68 PHE B CA 1
ATOM 1427 C C . PHE B 1 45 ? 14.381 62.526 26.042 1.00 8.27 68 PHE B C 1
ATOM 1428 O O . PHE B 1 45 ? 15.109 62.994 25.166 1.00 9.53 68 PHE B O 1
ATOM 1436 N N . GLU B 1 46 ? 14.836 61.902 27.114 1.00 7.97 69 GLU B N 1
ATOM 1437 C CA . GLU B 1 46 ? 16.206 61.561 27.323 1.00 8.69 69 GLU B CA 1
ATOM 1438 C C . GLU B 1 46 ? 16.345 60.042 27.412 1.00 8.83 69 GLU B C 1
ATOM 1439 O O . GLU B 1 46 ? 15.701 59.400 28.239 1.00 9.49 69 GLU B O 1
ATOM 1445 N N . VAL B 1 47 ? 17.184 59.472 26.562 1.00 9.24 70 VAL B N 1
ATOM 1446 C CA . VAL B 1 47 ? 17.452 58.043 26.615 1.00 7.65 70 VAL B CA 1
ATOM 1447 C C . VAL B 1 47 ? 18.968 57.798 26.519 1.00 7.31 70 VAL B C 1
ATOM 1448 O O . VAL B 1 47 ? 19.746 58.705 26.233 1.00 7.33 70 VAL B O 1
ATOM 1452 N N . ARG B 1 48 ? 19.367 56.568 26.815 1.00 6.81 71 ARG B N 1
ATOM 1453 C CA . ARG B 1 48 ? 20.764 56.154 26.709 1.00 7.60 71 ARG B CA 1
ATOM 1454 C C . ARG B 1 48 ? 20.866 54.941 25.808 1.00 7.15 71 ARG B C 1
ATOM 1455 O O . ARG B 1 48 ? 20.091 53.984 25.943 1.00 6.97 71 ARG B O 1
ATOM 1463 N N . ARG B 1 49 ? 21.809 54.979 24.864 1.00 5.85 72 ARG B N 1
ATOM 1464 C CA . ARG B 1 49 ? 21.938 53.958 23.859 1.00 6.64 72 ARG B CA 1
ATOM 1465 C C . ARG B 1 49 ? 23.394 53.614 23.576 1.00 6.55 72 ARG B C 1
ATOM 1466 O O . ARG B 1 49 ? 24.271 54.474 23.556 1.00 8.07 72 ARG B O 1
ATOM 1474 N N . ARG B 1 50 ? 23.636 52.328 23.378 1.00 6.89 73 ARG B N 1
ATOM 1475 C CA . ARG B 1 50 ? 24.944 51.864 22.943 1.00 6.08 73 ARG B CA 1
ATOM 1476 C C . ARG B 1 50 ? 24.973 51.782 21.417 1.00 6.99 73 ARG B C 1
ATOM 1477 O O . ARG B 1 50 ? 23.920 51.759 20.742 1.00 6.62 73 ARG B O 1
ATOM 1485 N N . TYR B 1 51 ? 26.165 51.715 20.851 1.00 6.86 74 TYR B N 1
ATOM 1486 C CA . TYR B 1 51 ? 26.342 51.627 19.413 1.00 6.82 74 TYR B CA 1
ATOM 1487 C C . TYR B 1 51 ? 25.529 50.499 18.771 1.00 7.62 74 TYR B C 1
ATOM 1488 O O . TYR B 1 51 ? 24.910 50.700 17.731 1.00 7.94 74 TYR B O 1
ATOM 1497 N N . GLN B 1 52 ? 25.447 49.339 19.418 1.00 7.70 75 GLN B N 1
ATOM 1498 C CA . GLN B 1 52 ? 24.670 48.207 18.857 1.00 8.53 75 GLN B CA 1
ATOM 1499 C C . GLN B 1 52 ? 23.193 48.603 18.686 1.00 7.66 75 GLN B C 1
ATOM 1500 O O . GLN B 1 52 ? 22.511 48.126 17.777 1.00 8.28 75 GLN B O 1
ATOM 1506 N N . ASP B 1 53 ? 22.703 49.497 19.541 1.00 6.97 76 ASP B N 1
ATOM 1507 C CA . ASP B 1 53 ? 21.318 49.952 19.463 1.00 6.51 76 ASP B CA 1
ATOM 1508 C C . ASP B 1 53 ? 21.088 50.767 18.202 1.00 6.61 76 ASP B C 1
ATOM 1509 O O . ASP B 1 53 ? 20.010 50.684 17.588 1.00 6.29 76 ASP B O 1
ATOM 1514 N N . PHE B 1 54 ? 22.076 51.571 17.832 1.00 6.48 77 PHE B N 1
ATOM 1515 C CA . PHE B 1 54 ? 22.020 52.339 16.586 1.00 6.88 77 PHE B CA 1
ATOM 1516 C C . PHE B 1 54 ? 22.062 51.399 15.386 1.00 7.08 77 PHE B C 1
ATOM 1517 O O . PHE B 1 54 ? 21.397 51.663 14.393 1.00 7.30 77 PHE B O 1
ATOM 1525 N N . LEU B 1 55 ? 22.832 50.315 15.459 1.00 6.81 78 LEU B N 1
ATOM 1526 C CA . LEU B 1 55 ? 22.854 49.337 14.369 1.00 9.08 78 LEU B CA 1
ATOM 1527 C C . LEU B 1 55 ? 21.513 48.656 14.199 1.00 8.26 78 LEU B C 1
ATOM 1528 O O . LEU B 1 55 ? 21.112 48.352 13.071 1.00 8.86 78 LEU B O 1
ATOM 1533 N N . TRP B 1 56 ? 20.837 48.392 15.307 1.00 8.99 79 TRP B N 1
ATOM 1534 C CA . TRP B 1 56 ? 19.482 47.835 15.271 1.00 8.62 79 TRP B CA 1
ATOM 1535 C C . TRP B 1 56 ? 18.580 48.781 14.495 1.00 8.35 79 TRP B C 1
ATOM 1536 O O . TRP B 1 56 ? 17.829 48.375 13.595 1.00 10.02 79 TRP B O 1
ATOM 1547 N N . LEU B 1 57 ? 18.641 50.047 14.868 1.00 8.58 80 LEU B N 1
ATOM 1548 C CA . LEU B 1 57 ? 17.812 51.066 14.241 1.00 7.12 80 LEU B CA 1
ATOM 1549 C C . LEU B 1 57 ? 18.108 51.143 12.724 1.00 7.84 80 LEU B C 1
ATOM 1550 O O . LEU B 1 57 ? 17.176 51.153 11.921 1.00 7.23 80 LEU B O 1
ATOM 1555 N N . LYS B 1 58 ? 19.395 51.176 12.359 1.00 8.24 81 LYS B N 1
ATOM 1556 C CA . LYS B 1 58 ? 19.783 51.268 10.958 1.00 8.82 81 LYS B CA 1
ATOM 1557 C C . LYS B 1 58 ? 19.140 50.112 10.198 1.00 8.50 81 LYS B C 1
ATOM 1558 O O . LYS B 1 58 ? 18.622 50.320 9.109 1.00 8.85 81 LYS B O 1
ATOM 1564 N N . GLY B 1 59 ? 19.156 48.911 10.775 1.00 9.58 82 GLY B N 1
ATOM 1565 C CA . GLY B 1 59 ? 18.616 47.740 10.097 1.00 9.04 82 GLY B CA 1
ATOM 1566 C C . GLY B 1 59 ? 17.116 47.853 9.890 1.00 9.58 82 GLY B C 1
ATOM 1567 O O . GLY B 1 59 ? 16.588 47.512 8.803 1.00 9.91 82 GLY B O 1
ATOM 1568 N N . LYS B 1 60 ? 16.432 48.350 10.917 1.00 8.74 83 LYS B N 1
ATOM 1569 C CA . LYS B 1 60 ? 14.998 48.549 10.829 1.00 9.63 83 LYS B CA 1
ATOM 1570 C C . LYS B 1 60 ? 14.663 49.528 9.727 1.00 9.01 83 LYS B C 1
ATOM 1571 O O . LYS B 1 60 ? 13.691 49.339 8.976 1.00 9.57 83 LYS B O 1
ATOM 1577 N N . LEU B 1 61 ? 15.416 50.605 9.650 1.00 8.24 84 LEU B N 1
ATOM 1578 C CA . LEU B 1 61 ? 15.133 51.647 8.640 1.00 7.93 84 LEU B CA 1
ATOM 1579 C C . LEU B 1 61 ? 15.409 51.123 7.226 1.00 8.17 84 LEU B C 1
ATOM 1580 O O . LEU B 1 61 ? 14.667 51.424 6.329 1.00 9.03 84 LEU B O 1
ATOM 1585 N N . GLU B 1 62 ? 16.451 50.325 7.064 1.00 9.29 85 GLU B N 1
ATOM 1586 C CA . GLU B 1 62 ? 16.783 49.704 5.757 1.00 10.53 85 GLU B CA 1
ATOM 1587 C C . GLU B 1 62 ? 15.659 48.786 5.277 1.00 11.27 85 GLU B C 1
ATOM 1588 O O . GLU B 1 62 ? 15.243 48.833 4.118 1.00 11.69 85 GLU B O 1
ATOM 1594 N N . GLU B 1 63 ? 15.155 47.971 6.185 1.00 11.88 86 GLU B N 1
ATOM 1595 C CA . GLU B 1 63 ? 14.064 47.057 5.871 1.00 12.74 86 GLU B CA 1
ATOM 1596 C C . GLU B 1 63 ? 12.765 47.768 5.479 1.00 12.27 86 GLU B C 1
ATOM 1597 O O . GLU B 1 63 ? 12.058 47.317 4.558 1.00 12.29 86 GLU B O 1
A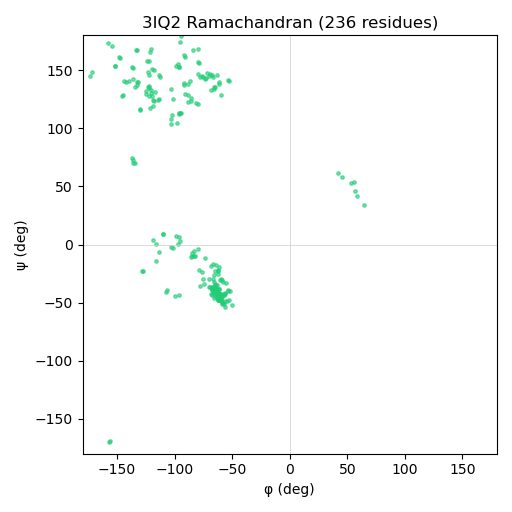TOM 1603 N N . ALA B 1 64 ? 12.473 48.873 6.147 1.00 11.27 87 ALA B N 1
ATOM 1604 C CA . ALA B 1 64 ? 11.259 49.654 5.870 1.00 11.41 87 ALA B CA 1
ATOM 1605 C C . ALA B 1 64 ? 11.407 50.488 4.585 1.00 11.31 87 ALA B C 1
ATOM 1606 O O . ALA B 1 64 ? 10.413 50.901 4.002 1.00 12.05 87 ALA B O 1
ATOM 1608 N N . HIS B 1 65 ? 12.643 50.783 4.205 1.00 10.62 88 HIS B N 1
ATOM 1609 C CA . HIS B 1 65 ? 12.938 51.682 3.072 1.00 11.06 88 HIS B CA 1
ATOM 1610 C C . HIS B 1 65 ? 14.023 51.075 2.196 1.00 11.91 88 HIS B C 1
ATOM 1611 O O . HIS B 1 65 ? 15.124 51.602 2.115 1.00 11.68 88 HIS B O 1
ATOM 1618 N N . PRO B 1 66 ? 13.669 49.993 1.490 1.00 12.43 89 PRO B N 1
ATOM 1619 C CA . PRO B 1 66 ? 14.701 49.225 0.805 1.00 13.55 89 PRO B CA 1
ATOM 1620 C C . PRO B 1 66 ? 15.353 49.926 -0.341 1.00 13.36 89 PRO B C 1
ATOM 1621 O O . PRO B 1 66 ? 16.456 49.495 -0.729 1.00 14.03 89 PRO B O 1
ATOM 1625 N N . THR B 1 67 ? 14.735 50.985 -0.882 1.00 12.05 90 THR B N 1
ATOM 1626 C CA . THR B 1 67 ? 15.359 51.690 -1.998 1.00 11.50 90 THR B CA 1
ATOM 1627 C C . THR B 1 67 ? 16.166 52.908 -1.593 1.00 11.68 90 THR B C 1
ATOM 1628 O O . THR B 1 67 ? 16.675 53.622 -2.456 1.00 12.62 90 THR B O 1
ATOM 1632 N N . LEU B 1 68 ? 16.272 53.164 -0.294 1.00 10.35 91 LEU B N 1
ATOM 1633 C CA . LEU B 1 68 ? 17.102 54.240 0.214 1.00 11.02 91 LEU B CA 1
ATOM 1634 C C . LEU B 1 68 ? 18.481 53.791 0.642 1.00 10.84 91 LEU B C 1
ATOM 1635 O O . LEU B 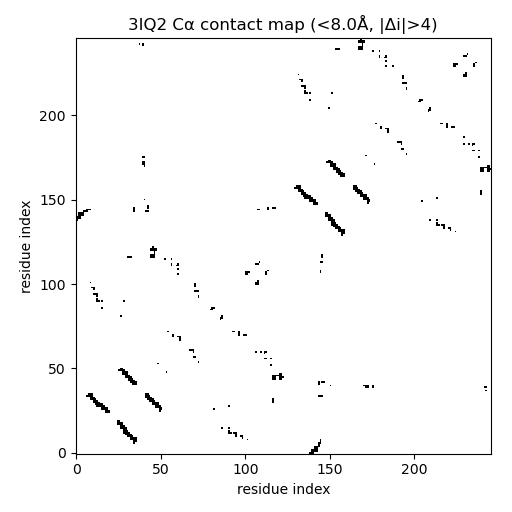1 68 ? 18.672 52.657 1.094 1.00 13.59 91 LEU B O 1
ATOM 1640 N N . ILE B 1 69 ? 19.457 54.688 0.579 1.00 10.98 92 ILE B N 1
ATOM 1641 C CA . ILE B 1 69 ? 20.687 54.415 1.285 1.00 11.07 92 ILE B CA 1
ATOM 1642 C C . ILE B 1 69 ? 20.584 55.092 2.649 1.00 11.27 92 ILE B C 1
ATOM 1643 O O . ILE B 1 69 ? 20.468 56.316 2.762 1.00 12.33 92 ILE B O 1
ATOM 1648 N N . ILE B 1 70 ? 20.534 54.282 3.683 1.00 11.19 93 ILE B N 1
ATOM 1649 C CA . ILE B 1 70 ? 20.355 54.806 5.023 1.00 11.45 93 ILE B CA 1
ATOM 1650 C C . ILE B 1 70 ? 21.705 55.393 5.459 1.00 13.10 93 ILE B C 1
ATOM 1651 O O . ILE B 1 70 ? 22.742 54.861 5.109 1.00 12.32 93 ILE B O 1
ATOM 1656 N N . PRO B 1 71 ? 21.701 56.488 6.229 1.00 14.54 94 PRO B N 1
ATOM 1657 C CA . PRO B 1 71 ? 23.017 57.042 6.606 1.00 15.85 94 PRO B CA 1
ATOM 1658 C C . PRO B 1 71 ? 23.946 56.019 7.246 1.00 17.34 94 PRO B C 1
ATOM 1659 O O . PRO B 1 71 ? 23.485 55.149 8.012 1.00 16.65 94 PRO B O 1
ATOM 1663 N N . PRO B 1 72 ? 25.245 56.089 6.927 1.00 18.15 95 PRO B N 1
ATOM 1664 C CA . PRO B 1 72 ? 26.134 55.035 7.335 1.00 19.18 95 PRO B CA 1
ATOM 1665 C C . PRO B 1 72 ? 26.589 55.110 8.782 1.00 19.40 95 PRO B C 1
ATOM 1666 O O . PRO B 1 72 ? 26.601 56.185 9.387 1.00 19.07 95 PRO B O 1
ATOM 1670 N N . LEU B 1 73 ? 26.991 53.946 9.288 1.00 20.56 96 LEU B N 1
ATOM 1671 C CA . LEU B 1 73 ? 27.575 53.781 10.595 1.00 21.72 96 LEU B CA 1
ATOM 1672 C C . LEU B 1 73 ? 28.798 52.836 10.500 1.00 23.34 96 LEU B C 1
ATOM 1673 O O . LEU B 1 73 ? 28.742 51.684 10.945 1.00 24.08 96 LEU B O 1
ATOM 1678 N N . PRO B 1 74 ? 29.903 53.321 9.932 1.00 25.29 97 PRO B N 1
ATOM 1679 C CA . PRO B 1 74 ? 31.056 52.440 9.707 1.00 26.07 97 PRO B CA 1
ATOM 1680 C C . PRO B 1 74 ? 31.726 52.054 10.999 1.00 27.19 97 PRO B C 1
ATOM 1681 O O . PRO B 1 74 ? 31.781 52.873 11.928 1.00 27.23 97 PRO B O 1
ATOM 1685 N N . GLU B 1 75 ? 32.229 50.823 11.044 1.00 27.70 98 GLU B N 1
ATOM 1686 C CA . GLU B 1 75 ? 33.059 50.337 12.142 1.00 28.99 98 GLU B CA 1
ATOM 1687 C C . GLU B 1 75 ? 34.153 49.428 11.563 1.00 29.70 98 GLU B C 1
ATOM 1688 O O . GLU B 1 75 ? 33.901 48.647 10.647 1.00 27.94 98 GLU B O 1
ATOM 1694 N N . LYS B 1 76 ? 35.365 49.548 12.086 1.00 30.58 99 LYS B N 1
ATOM 1695 C CA . LYS B 1 76 ? 36.435 48.621 11.751 1.00 32.46 99 LYS B CA 1
ATOM 1696 C C . LYS B 1 76 ? 36.547 47.630 12.921 1.00 33.51 99 LYS B C 1
ATOM 1697 O O . LYS B 1 76 ? 36.667 48.048 14.066 1.00 33.86 99 LYS B O 1
ATOM 1703 N N . PHE B 1 77 ? 36.463 46.332 12.646 1.00 35.21 100 PHE B N 1
ATOM 1704 C CA . PHE B 1 77 ? 36.748 45.313 13.673 1.00 36.08 100 PHE B CA 1
ATOM 1705 C C . PHE B 1 77 ? 38.230 44.927 13.622 1.00 36.94 100 PHE B C 1
ATOM 1706 O O . PHE B 1 77 ? 39.119 45.738 13.945 1.00 37.99 100 PHE B O 1
ATOM 1708 N N . MET B 1 82 ? 40.609 45.893 23.095 1.00 33.43 105 MET B N 1
ATOM 1709 C CA . MET B 1 82 ? 39.952 46.042 24.392 1.00 33.49 105 MET B CA 1
ATOM 1710 C C . MET B 1 82 ? 40.259 47.380 25.065 1.00 31.36 105 MET B C 1
ATOM 1711 O O . MET B 1 82 ? 39.599 47.741 26.046 1.00 32.16 105 MET B O 1
ATOM 1716 N N . VAL B 1 83 ? 41.274 48.100 24.581 1.00 28.20 106 VAL B N 1
ATOM 1717 C CA . VAL B 1 83 ? 41.542 49.440 25.096 1.00 25.49 106 VAL B CA 1
ATOM 1718 C C . VAL B 1 83 ? 40.884 50.497 24.194 1.00 21.86 106 VAL B C 1
ATOM 1719 O O . VAL B 1 83 ? 40.263 51.438 24.709 1.00 18.94 106 VAL B O 1
ATOM 1723 N N . GLU B 1 84 ? 41.004 50.334 22.872 1.00 18.66 107 GLU B N 1
ATOM 1724 C CA . GLU B 1 84 ? 40.506 51.359 21.945 1.00 17.14 107 GLU B CA 1
ATOM 1725 C C . GLU B 1 84 ? 39.027 51.708 22.134 1.00 14.68 107 GLU B C 1
ATOM 1726 O O . GLU B 1 84 ? 38.589 52.859 21.956 1.00 12.10 107 GLU B O 1
ATOM 1732 N N . ARG B 1 85 ? 38.257 50.709 22.521 1.00 13.37 108 ARG B N 1
ATOM 1733 C CA . ARG B 1 85 ? 36.812 50.890 22.664 1.00 13.29 108 ARG B CA 1
ATOM 1734 C C . ARG B 1 85 ? 36.469 51.933 23.732 1.00 12.39 108 ARG B C 1
ATOM 1735 O O . ARG B 1 85 ? 35.394 52.507 23.688 1.00 10.56 108 ARG B O 1
ATOM 1743 N N . PHE B 1 86 ? 37.395 52.176 24.668 1.00 11.24 109 PHE B N 1
ATOM 1744 C CA . PHE B 1 86 ? 37.182 53.150 25.734 1.00 11.01 109 PHE B CA 1
ATOM 1745 C C . PHE B 1 86 ? 38.057 54.414 25.582 1.00 10.74 109 PHE B C 1
ATOM 1746 O O . PHE B 1 86 ? 38.103 55.255 26.452 1.00 10.48 109 PHE B O 1
ATOM 1754 N N . ASN B 1 87 ? 38.723 54.536 24.449 1.00 10.77 110 ASN B N 1
ATOM 1755 C CA . ASN B 1 87 ? 39.638 55.629 24.178 1.00 10.22 110 ASN B CA 1
ATOM 1756 C C . ASN B 1 87 ? 38.859 56.923 23.906 1.00 9.66 110 ASN B C 1
ATOM 1757 O O . ASN B 1 87 ? 37.797 56.926 23.243 1.00 8.53 110 ASN B O 1
ATOM 1762 N N . ASP B 1 88 ? 39.387 58.036 24.374 1.00 9.91 111 ASP B N 1
ATOM 1763 C CA . ASP B 1 88 ? 38.667 59.299 24.302 1.00 11.18 111 ASP B CA 1
ATOM 1764 C C . ASP B 1 88 ? 38.372 59.722 22.851 1.00 11.00 111 ASP B C 1
ATOM 1765 O O . ASP B 1 88 ? 37.265 60.162 22.522 1.00 10.07 111 ASP B O 1
ATOM 1770 N N . ASP B 1 89 ? 39.377 59.605 21.993 1.00 10.17 112 ASP B N 1
ATOM 1771 C CA . ASP B 1 89 ? 39.178 59.851 20.549 1.00 9.62 112 ASP B CA 1
ATOM 1772 C C . ASP B 1 89 ? 38.150 58.941 19.894 1.00 8.89 112 ASP B C 1
ATOM 1773 O O . ASP B 1 89 ? 37.337 59.412 19.091 1.00 8.84 112 ASP B O 1
ATOM 1778 N N . PHE B 1 90 ? 38.183 57.650 20.234 1.00 8.68 113 PHE B N 1
ATOM 1779 C CA . PHE B 1 90 ? 37.242 56.711 19.676 1.00 8.18 113 PHE B CA 1
ATOM 1780 C C . PHE B 1 90 ? 35.837 57.169 20.037 1.00 8.82 113 PHE B C 1
ATOM 1781 O O . PHE B 1 90 ? 34.943 57.251 19.194 1.00 8.15 113 PHE B O 1
ATOM 1789 N N . ILE B 1 91 ? 35.645 57.429 21.316 1.00 8.24 114 ILE B N 1
ATOM 1790 C CA . ILE B 1 91 ? 34.317 57.795 21.810 1.00 7.99 114 ILE B CA 1
ATOM 1791 C C . ILE B 1 91 ? 33.846 59.131 21.237 1.00 8.41 114 ILE B C 1
ATOM 1792 O O . ILE B 1 91 ? 32.683 59.254 20.840 1.00 9.24 114 ILE B O 1
ATOM 1797 N N . GLU B 1 92 ? 34.709 60.150 21.193 1.00 8.67 115 GLU B N 1
ATOM 1798 C CA . GLU B 1 92 ? 34.280 61.447 20.730 1.00 9.20 115 GLU B CA 1
ATOM 1799 C C . GLU B 1 92 ? 33.990 61.383 19.198 1.00 9.25 115 GLU B C 1
ATOM 1800 O O . GLU B 1 92 ? 33.029 62.008 18.717 1.00 9.91 115 GLU B O 1
ATOM 1806 N N . THR B 1 93 ? 34.789 60.604 18.465 1.00 9.50 116 THR B N 1
ATOM 1807 C CA . THR B 1 93 ? 34.582 60.457 17.029 1.00 9.31 116 THR B CA 1
ATOM 1808 C C . THR B 1 93 ? 33.206 59.838 16.806 1.00 9.29 116 THR B C 1
ATOM 1809 O O . THR B 1 93 ? 32.431 60.306 15.934 1.00 10.13 116 THR B O 1
ATOM 1813 N N . ARG B 1 94 ? 32.924 58.808 17.590 1.00 8.21 117 ARG B N 1
ATOM 1814 C CA . ARG B 1 94 ? 31.660 58.097 17.473 1.00 8.83 117 ARG B CA 1
ATOM 1815 C C . ARG B 1 94 ? 30.507 58.998 17.871 1.00 8.53 117 ARG B C 1
ATOM 1816 O O . ARG B 1 94 ? 29.460 59.035 17.202 1.00 7.49 117 ARG B O 1
ATOM 1824 N N . ARG B 1 95 ? 30.661 59.698 18.984 1.00 8.26 118 ARG B N 1
ATOM 1825 C CA . ARG B 1 95 ? 29.615 60.631 19.432 1.00 8.62 118 ARG B CA 1
ATOM 1826 C C . ARG B 1 95 ? 29.183 61.575 18.288 1.00 10.32 118 ARG B C 1
ATOM 1827 O O . ARG B 1 95 ? 27.979 61.755 17.994 1.00 8.99 118 ARG B O 1
ATOM 1835 N N . LYS B 1 96 ? 30.173 62.214 17.676 1.00 10.90 119 LYS B N 1
ATOM 1836 C CA . LYS B 1 96 ? 29.901 63.087 16.542 1.00 12.54 119 LYS B CA 1
ATOM 1837 C C . LYS B 1 96 ? 29.194 62.396 15.406 1.00 11.60 119 LYS B C 1
ATOM 1838 O O . LYS B 1 96 ? 28.227 62.951 14.864 1.00 11.06 119 LYS B O 1
ATOM 1844 N N . ALA B 1 97 ? 29.628 61.186 15.081 1.00 10.42 120 ALA B N 1
ATOM 1845 C CA . ALA B 1 97 ? 29.057 60.422 13.986 1.00 9.88 120 ALA B CA 1
ATOM 1846 C C . ALA B 1 97 ? 27.617 60.024 14.301 1.00 9.88 120 ALA B C 1
ATOM 1847 O O . ALA B 1 97 ? 26.775 60.039 13.421 1.00 9.95 120 ALA B O 1
ATOM 1849 N N . LEU B 1 98 ? 27.355 59.677 15.554 1.00 9.13 121 LEU B N 1
ATOM 1850 C CA . LEU B 1 98 ? 25.989 59.299 15.984 1.00 8.76 121 LEU B CA 1
ATOM 1851 C C . LEU B 1 98 ? 25.037 60.476 15.947 1.00 8.26 121 LEU B C 1
ATOM 1852 O O . LEU B 1 98 ? 23.897 60.346 15.534 1.00 9.40 121 LEU B O 1
ATOM 1857 N N . HIS B 1 99 ? 25.524 61.649 16.354 1.00 9.07 122 HIS B N 1
ATOM 1858 C CA . HIS B 1 99 ? 24.766 62.855 16.269 1.00 10.15 122 HIS B CA 1
ATOM 1859 C C . HIS B 1 99 ? 24.392 63.137 14.803 1.00 11.17 122 HIS B C 1
ATOM 1860 O O . HIS B 1 99 ? 23.236 63.445 14.501 1.00 11.16 122 HIS B O 1
ATOM 1867 N N . LYS B 1 100 ? 25.378 63.049 13.910 1.00 11.37 123 LYS B N 1
ATOM 1868 C CA . LYS B 1 100 ? 25.141 63.283 12.475 1.00 12.04 123 LYS B CA 1
ATOM 1869 C C . LYS B 1 100 ? 24.133 62.313 11.888 1.00 10.56 123 LYS B C 1
ATOM 1870 O O . LYS B 1 100 ? 23.232 62.712 11.121 1.00 11.05 123 LYS B O 1
ATOM 1876 N N . PHE B 1 101 ? 24.301 61.046 12.228 1.00 8.54 124 PHE B N 1
ATOM 1877 C CA . PHE B 1 101 ? 23.386 59.959 11.805 1.00 9.30 124 PHE B CA 1
ATOM 1878 C C . PHE B 1 101 ? 21.958 60.273 12.226 1.00 8.72 124 PHE B C 1
ATOM 1879 O O . PHE B 1 101 ? 21.035 60.298 11.394 1.00 9.56 124 PHE B O 1
ATOM 1887 N N . LEU B 1 102 ? 21.750 60.555 13.511 1.00 8.92 125 LEU B N 1
ATOM 1888 C CA . LEU B 1 102 ? 20.416 60.877 14.002 1.00 8.87 125 LEU B CA 1
ATOM 1889 C C . LEU B 1 102 ? 19.814 62.134 13.359 1.00 9.11 125 LEU B C 1
ATOM 1890 O O . LEU B 1 102 ? 18.610 62.174 13.061 1.00 10.15 125 LEU B O 1
ATOM 1895 N N . ASN B 1 103 ? 20.637 63.148 13.132 1.00 10.58 126 ASN B N 1
ATOM 1896 C CA . ASN B 1 103 ? 20.143 64.380 12.491 1.00 11.29 126 ASN B CA 1
ATOM 1897 C C . ASN B 1 103 ? 19.708 64.072 11.058 1.00 10.89 126 ASN B C 1
ATOM 1898 O O . ASN B 1 103 ? 18.715 64.621 10.598 1.00 10.96 126 ASN B O 1
ATOM 1903 N N . ARG B 1 104 ? 20.449 63.193 10.379 1.00 10.24 127 ARG B N 1
ATOM 1904 C CA . ARG B 1 104 ? 20.140 62.839 9.004 1.00 11.20 127 ARG B CA 1
ATOM 1905 C C . ARG B 1 104 ? 18.810 62.110 8.943 1.00 11.30 127 ARG B C 1
ATOM 1906 O O . ARG B 1 104 ? 18.018 62.355 8.045 1.00 12.40 127 ARG B O 1
ATOM 1914 N N . ILE B 1 105 ? 18.561 61.232 9.911 1.00 10.79 128 ILE B N 1
ATOM 1915 C CA . ILE B 1 105 ? 17.292 60.484 9.932 1.00 10.35 128 ILE B CA 1
ATOM 1916 C C . ILE B 1 105 ? 16.161 61.462 10.243 1.00 10.88 128 ILE B C 1
ATOM 1917 O O . ILE B 1 105 ? 15.121 61.410 9.614 1.00 11.36 128 ILE B O 1
ATOM 1922 N N . ALA B 1 106 ? 16.386 62.356 11.199 1.00 11.49 129 ALA B N 1
ATOM 1923 C CA . ALA B 1 106 ? 15.341 63.278 11.679 1.00 12.54 129 ALA B CA 1
ATOM 1924 C C . ALA B 1 106 ? 14.912 64.225 10.581 1.00 13.58 129 ALA B C 1
ATOM 1925 O O . ALA B 1 106 ? 13.746 64.623 10.528 1.00 14.08 129 ALA B O 1
ATOM 1927 N N . ASP B 1 107 ? 15.867 64.607 9.753 1.00 13.95 130 ASP B N 1
ATOM 1928 C CA . ASP B 1 107 ? 15.636 65.580 8.671 1.00 16.95 130 ASP B CA 1
ATOM 1929 C C . ASP B 1 107 ? 15.055 64.942 7.423 1.00 16.74 130 ASP B C 1
ATOM 1930 O O . ASP B 1 107 ? 14.703 65.659 6.509 1.00 17.97 130 ASP B O 1
ATOM 1935 N N . HIS B 1 108 ? 15.016 63.619 7.353 1.00 15.70 131 HIS B N 1
ATOM 1936 C CA . HIS B 1 108 ? 14.592 62.930 6.139 1.00 15.96 131 HIS B CA 1
ATOM 1937 C C . HIS B 1 108 ? 13.080 62.751 6.163 1.00 16.13 131 HIS B C 1
ATOM 1938 O O . HIS B 1 108 ? 12.543 62.202 7.122 1.00 16.41 131 HIS B O 1
ATOM 1945 N N . PRO B 1 109 ? 12.390 63.148 5.089 1.00 15.93 132 PRO B N 1
ATOM 1946 C CA . PRO B 1 109 ? 10.915 63.168 5.106 1.00 16.40 132 PRO B CA 1
ATOM 1947 C C . PRO B 1 109 ? 10.164 61.858 5.252 1.00 15.88 132 PRO B C 1
ATOM 1948 O O . PRO B 1 109 ? 8.968 61.902 5.556 1.00 17.00 132 PRO B O 1
ATOM 1952 N N . THR B 1 110 ? 10.790 60.700 5.020 1.00 13.75 133 THR B N 1
ATOM 1953 C CA . THR B 1 110 ? 10.132 59.441 5.295 1.00 13.40 133 THR B CA 1
ATOM 1954 C C . THR B 1 110 ? 10.759 58.798 6.538 1.00 13.05 133 THR B C 1
ATOM 1955 O O . THR B 1 110 ? 10.062 58.256 7.370 1.00 14.25 133 THR B O 1
ATOM 1959 N N . LEU B 1 111 ? 12.066 58.855 6.690 1.00 12.30 134 LEU B N 1
ATOM 1960 C CA . LEU B 1 111 ? 12.671 58.099 7.801 1.00 11.36 134 LEU B CA 1
ATOM 1961 C C . LEU B 1 111 ? 12.250 58.689 9.148 1.00 11.68 134 LEU B C 1
ATOM 1962 O O . LEU B 1 111 ? 12.101 57.961 10.122 1.00 10.80 134 LEU B O 1
ATOM 1967 N N . THR B 1 112 ? 11.988 59.991 9.181 1.00 11.31 135 THR B N 1
ATOM 1968 C CA . THR B 1 112 ? 11.705 60.657 10.446 1.00 11.59 135 THR B CA 1
ATOM 1969 C C . THR B 1 112 ? 10.419 60.178 11.131 1.00 11.81 135 THR B C 1
ATOM 1970 O O . THR B 1 112 ? 10.291 60.309 12.352 1.00 11.94 135 THR B O 1
ATOM 1974 N N . PHE B 1 113 ? 9.489 59.601 10.359 1.00 11.74 136 PHE B N 1
ATOM 1975 C CA . PHE B 1 113 ? 8.217 59.075 10.904 1.00 12.31 136 PHE B CA 1
ATOM 1976 C C . PHE B 1 113 ? 8.206 57.564 11.138 1.00 12.69 136 PHE B C 1
ATOM 1977 O O . PHE B 1 113 ? 7.195 56.971 11.488 1.00 13.56 136 PHE B O 1
ATOM 1985 N N . ASN B 1 114 ? 9.358 56.915 10.982 1.00 11.15 137 ASN B N 1
ATOM 1986 C CA . ASN B 1 114 ? 9.452 55.501 11.226 1.00 10.75 137 ASN B CA 1
ATOM 1987 C C . ASN B 1 114 ? 9.197 55.155 12.704 1.00 10.66 137 ASN B C 1
ATOM 1988 O O . ASN B 1 114 ? 9.714 55.811 13.599 1.00 9.81 137 ASN B O 1
ATOM 1993 N N . GLU B 1 115 ? 8.400 54.119 12.950 1.00 11.32 138 GLU B N 1
ATOM 1994 C CA . GLU B 1 115 ? 7.997 53.775 14.322 1.00 12.08 138 GLU B CA 1
ATOM 1995 C C . GLU B 1 115 ? 9.190 53.343 15.169 1.00 10.88 138 GLU B C 1
ATOM 1996 O O . GLU B 1 115 ? 9.220 53.597 16.357 1.00 11.18 138 GLU B O 1
ATOM 2002 N N . ASP B 1 116 ? 10.124 52.604 14.566 1.00 10.64 139 ASP B N 1
ATOM 2003 C CA . ASP B 1 116 ? 11.308 52.140 15.306 1.00 9.90 139 ASP B CA 1
ATOM 2004 C C . ASP B 1 116 ? 12.266 53.281 15.653 1.00 8.36 139 ASP B C 1
ATOM 2005 O O . ASP B 1 116 ? 12.894 53.266 16.717 1.00 9.11 139 ASP B O 1
ATOM 2010 N N . PHE B 1 117 ? 12.307 54.322 14.832 1.00 8.40 140 PHE B N 1
ATOM 2011 C CA . PHE B 1 117 ? 13.012 55.548 15.167 1.00 7.70 140 PHE B CA 1
ATOM 2012 C C . PHE B 1 117 ? 12.379 56.178 16.410 1.00 8.44 140 PHE B C 1
ATOM 2013 O O . PHE B 1 117 ? 13.060 56.568 17.333 1.00 7.65 140 PHE B O 1
ATOM 2021 N N . LYS B 1 118 ? 11.047 56.271 16.410 1.00 8.58 141 LYS B N 1
ATOM 2022 C CA . LYS B 1 118 ? 10.350 56.815 17.570 1.00 8.22 141 LYS B CA 1
ATOM 2023 C C . LYS B 1 118 ? 10.670 56.033 18.829 1.00 8.04 141 LYS B C 1
ATOM 2024 O O . LYS B 1 118 ? 10.985 56.633 19.860 1.00 8.69 141 LYS B O 1
ATOM 2030 N N . ILE B 1 119 ? 10.547 54.717 18.780 1.00 7.69 142 ILE B N 1
ATOM 2031 C CA . ILE B 1 119 ? 10.849 53.849 19.925 1.00 7.94 142 ILE B CA 1
ATOM 2032 C C . ILE B 1 119 ? 12.303 54.052 20.362 1.00 8.22 142 ILE B C 1
ATOM 2033 O O . ILE B 1 119 ? 12.574 54.191 21.542 1.00 9.36 142 ILE B O 1
ATOM 2038 N N . PHE B 1 120 ? 13.208 54.093 19.393 1.00 7.72 143 PHE B N 1
ATOM 2039 C CA . PHE B 1 120 ? 14.638 54.322 19.664 1.00 7.65 143 PHE B CA 1
ATOM 2040 C C . PHE B 1 120 ? 14.879 55.589 20.478 1.00 7.64 143 PHE B C 1
ATOM 2041 O O . PHE B 1 120 ? 15.741 55.624 21.368 1.00 7.40 143 PHE B O 1
ATOM 2049 N N . LEU B 1 121 ? 14.132 56.648 20.179 1.00 7.47 144 LEU B N 1
ATOM 2050 C CA . LEU B 1 121 ? 14.346 57.937 20.822 1.00 7.64 144 LEU B CA 1
ATOM 2051 C C . LEU B 1 121 ? 13.618 58.084 22.163 1.00 8.95 144 LEU B C 1
ATOM 2052 O O . LEU B 1 121 ? 13.841 59.066 22.875 1.00 8.94 144 LEU B O 1
ATOM 2057 N N . THR B 1 122 ? 12.744 57.137 22.489 1.00 8.99 145 THR B N 1
ATOM 2058 C CA . THR B 1 122 ? 11.856 57.281 23.664 1.00 9.43 145 THR B CA 1
ATOM 2059 C C . THR B 1 122 ? 11.820 56.166 24.682 1.00 9.49 145 THR B C 1
ATOM 2060 O O . THR B 1 122 ? 11.395 56.383 25.835 1.00 9.96 145 THR B O 1
ATOM 2064 N N . ALA B 1 123 ? 12.190 54.952 24.290 1.00 9.41 146 ALA B N 1
ATOM 2065 C CA . ALA B 1 123 ? 12.069 53.825 25.189 1.00 9.40 146 ALA B CA 1
ATOM 2066 C C . ALA B 1 123 ? 13.056 53.908 26.348 1.00 9.79 146 ALA B C 1
ATOM 2067 O O . ALA B 1 123 ? 14.160 54.412 26.226 1.00 9.48 146 ALA B O 1
ATOM 2069 N N . GLN B 1 124 ? 12.621 53.406 27.502 1.00 11.84 147 GLN B N 1
ATOM 2070 C CA . GLN B 1 124 ? 13.485 53.360 28.687 1.00 11.73 147 GLN B CA 1
ATOM 2071 C C . GLN B 1 124 ? 13.973 54.758 29.064 1.00 11.56 147 GLN B C 1
ATOM 2072 O O . GLN B 1 124 ? 15.143 54.964 29.393 1.00 12.08 147 GLN B O 1
ATOM 2078 N N . ALA B 1 125 ? 13.079 55.740 29.001 1.00 12.26 148 ALA B N 1
ATOM 2079 C CA . ALA B 1 125 ? 13.429 57.129 29.226 1.00 13.25 148 ALA B CA 1
ATOM 2080 C C . ALA B 1 125 ? 13.938 57.380 30.657 1.00 14.28 148 ALA B C 1
ATOM 2081 O O . ALA B 1 125 ? 13.511 56.733 31.626 1.00 15.59 148 ALA B O 1
ATOM 2083 N N . TRP B 1 126 ? 14.867 58.308 30.735 1.00 15.58 149 TRP B N 1
ATOM 2084 C CA . TRP B 1 126 ? 15.451 58.794 31.962 1.00 17.46 149 TRP B CA 1
ATOM 2085 C C . TRP B 1 126 ? 14.783 60.102 32.369 1.00 20.19 149 TRP B C 1
ATOM 2086 O O . TRP B 1 126 ? 14.272 60.849 31.536 1.00 20.45 149 TRP B O 1
ATOM 2097 N N . GLU B 1 127 ? 14.798 60.394 33.665 1.00 23.54 150 GLU B N 1
ATOM 2098 C CA . GLU B 1 127 ? 14.249 61.670 34.164 1.00 25.87 150 GLU B CA 1
ATOM 2099 C C . GLU B 1 127 ? 15.067 62.859 33.688 1.00 26.42 150 GLU B C 1
ATOM 2100 O O . GLU B 1 127 ? 16.305 62.823 33.727 1.00 27.03 150 GLU B O 1
#

Sequence (246 aa):
MDEPDLKKDLFITVDEPESHVTTIETFITYRIIITKTSRGEFDSSSEFEVRRRYQDFLWLKGKLEEAHPTLIIPPLPEKFMVERFNDDFIETRRKALHKFLNRIIADHPTLTFNEDFKIFLTAQAWEMDEPDLKDLFITVDEPESHVTTIETFITYRIIITKTSRGEFDSSSEFEVRRRYQDFLWLKGKLEEAHPTLIIPPLPEKFMVERFNDDFIETRRKALHKFLNRIADHPTLTFNEDFKIFLTAQAWE

B-factor: mean 17.14, std 10.39, range [5.03, 71.08]

Radius of gyration: 22.82 Å; Cα contacts (8 Å, |Δi|>4): 365; chains: 2; bounding box: 51×72×55 Å

CATH classification: 3.30.1520.10

Secondary structure (DSSP, 8-state):
-EE------EEEEEEEEEEE-SS-EEEEEEEEEES-SSSSS--EEEEEEEHHHHHHHHHHHHHH-TTS-PPP-------GGG-HHHHHHHHHHHHHHHHHHHHSTTGGG-HHHHHHHHTT-B-/---------EEEEEEEEEEE-SS-EEEEEEEEEES-SSSSS--EEEEEEEHHHHHHHHHHHHHH-TTS-PPP-------GGG-HHHHHHHHHHHHHHHHHHHTSTTGGG-HHHHHHHHTT-B-

Nearest PDB structures (foldseek):
  3iq2-assembly2_B  TM=1.008E+00  e=4.679E-23  Homo sapiens
  6koi-assembly7_M  TM=8.762E-01  e=6.412E-08  Homo sapiens
  7blq-assembly1_L  TM=8.546E-01  e=6.808E-08  Thermochaetoides thermophila DSM 1495
  4bgj-assembly1_A  TM=7.678E-01  e=1.728E-06  Homo sapiens
  5gw1-assembly2_C  TM=8.620E-01  e=1.042E-05  Homo sapiens